Protein AF-A0A4U6TFZ2-F1 (afdb_monomer_lite)

Organism: Setaria viridis (NCBI:txid4556)

Secondary structure (DSSP, 8-state):
-HHHHHHHHHHH-EETTEEHHHHHHHHHHHTT--EEEEEHHHHHHH-HHHHHHHHHHHHHHHHHHHHHHHHHHHHHHHTTT----HHHHHHH-EEEEES---S-EEEEHHHHHHHS--EEEEEETTEEEEEE-HHHHHHHHHHHHHHHHHHHTTEE-TT---GGGEEEEEETTEEEEEEPP-TT-EE--HHHHHHHHHHHHHHHGGGGS-TTS-SPSTTHHHHHHHHHTPPPTTT-HHHHHHHHHHHTT-GGGS-HHHHHHHHHHHHHHHT-TTS-------TTS----TTT--S-HHHHHS--------S--------HHHHHHHHHHHHHHHHHHHHHHHHHHHHHHTT-GGGHHHHHHHHH--

Foldseek 3Di:
DLLVLLLCCQQPQDDVNHSVNLVVLVVCVVVVNQEDEAELVSSCVVDVLSSLVCLQCVVPCVLVSLLSSLVVSVVSVVVVPDPDDSVVSSVRHDYHHPPRPQDKDKFQLVRLLVSDQQWDWDQFPNAIAIAGGLSVLCQLLQVLVQLLVQVVVQKALLLPFDSRQWMWIAHRSHIHIDGHDDPSIDGDWLNSSLSRVVSSCVHRQVSRDDPPHDDGAFCPVVLNVLSNVQDTCVVCVPVNVLSSVCSSLDPRSAALVLLVLLVLLVVVLQPDPPDDHPPPPDPPDPPDDPVVPPDRVVNVVDPPPPPDDPDDDDDDDDDPSNSSSVSRVCSVPCVNVSSVVVSVCCVPQVCPDSNVVSVVSSSPHD

Radius of gyration: 23.79 Å; chains: 1; bounding box: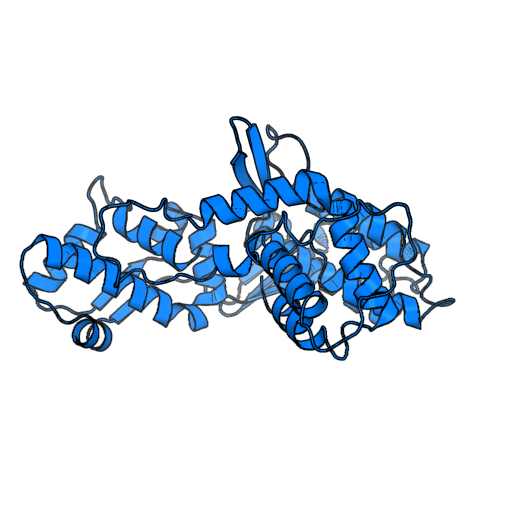 63×49×72 Å

Structure (mmCIF, N/CA/C/O backbone):
data_AF-A0A4U6TFZ2-F1
#
_entry.id   AF-A0A4U6TFZ2-F1
#
loop_
_atom_site.group_PDB
_atom_site.id
_atom_site.type_symbol
_atom_site.label_atom_id
_atom_site.label_alt_id
_atom_site.label_comp_id
_atom_site.label_asym_id
_atom_site.label_entity_id
_atom_site.label_seq_id
_atom_site.pdbx_PDB_ins_code
_atom_site.Cartn_x
_atom_site.Cartn_y
_atom_site.Cartn_z
_atom_site.occupancy
_atom_site.B_iso_or_equiv
_atom_site.auth_seq_id
_atom_site.auth_comp_id
_atom_site.auth_asym_id
_atom_site.auth_atom_id
_atom_site.pdbx_PDB_model_num
ATOM 1 N N . MET A 1 1 ? -10.910 5.703 8.320 1.00 60.75 1 MET A N 1
ATOM 2 C CA . MET A 1 1 ? -10.460 4.298 8.503 1.00 60.75 1 MET A CA 1
ATOM 3 C C . MET A 1 1 ? -9.982 4.016 9.920 1.00 60.75 1 MET A C 1
ATOM 5 O O . MET A 1 1 ? -10.669 3.271 10.598 1.00 60.75 1 MET A O 1
ATOM 9 N N . LEU A 1 2 ? -8.857 4.578 10.396 1.00 76.88 2 LEU A N 1
ATOM 10 C CA . LEU A 1 2 ? -8.333 4.237 11.732 1.00 76.88 2 LEU A CA 1
ATOM 11 C C . LEU A 1 2 ? -9.302 4.614 12.868 1.00 76.88 2 LEU A C 1
ATOM 13 O O . LEU A 1 2 ? -9.607 3.774 13.707 1.00 76.88 2 LEU A O 1
ATOM 17 N N . ARG A 1 3 ? -9.811 5.857 12.858 1.00 83.69 3 ARG A N 1
ATOM 18 C CA . ARG A 1 3 ? -10.787 6.355 13.843 1.00 83.69 3 ARG A CA 1
ATOM 19 C C . ARG A 1 3 ? -12.080 5.541 13.812 1.00 83.69 3 ARG A C 1
ATOM 21 O O . ARG A 1 3 ? -12.504 5.058 14.848 1.00 83.69 3 ARG A O 1
ATOM 28 N N . ASP A 1 4 ? -12.657 5.328 12.631 1.00 83.44 4 ASP A N 1
ATOM 29 C CA . ASP A 1 4 ? -13.925 4.595 12.478 1.00 83.44 4 ASP A CA 1
ATOM 30 C C . ASP A 1 4 ? -13.795 3.132 12.906 1.00 83.44 4 ASP A C 1
ATOM 32 O O . ASP A 1 4 ? -14.644 2.622 13.631 1.00 83.44 4 ASP A O 1
ATOM 36 N N . GLY A 1 5 ? -12.708 2.464 12.502 1.00 86.44 5 GLY A N 1
ATOM 37 C CA . GLY A 1 5 ? -12.420 1.092 12.912 1.00 86.44 5 GLY A CA 1
ATOM 38 C C . GLY A 1 5 ? -12.227 0.986 14.423 1.00 86.44 5 GLY A C 1
ATOM 39 O O . GLY A 1 5 ? -12.767 0.078 15.052 1.00 86.44 5 GLY A O 1
ATOM 40 N N . PHE A 1 6 ? -11.532 1.954 15.026 1.00 93.69 6 PHE A N 1
ATOM 41 C CA . PHE A 1 6 ? -11.360 2.013 16.473 1.00 93.69 6 PHE A CA 1
ATOM 42 C C . PHE A 1 6 ? -12.670 2.318 17.213 1.00 93.69 6 PHE A C 1
ATOM 44 O O . PHE A 1 6 ? -12.975 1.652 18.195 1.00 93.69 6 PHE A O 1
ATOM 51 N N . MET A 1 7 ? -13.494 3.243 16.713 1.00 93.81 7 MET A N 1
ATOM 52 C CA . MET A 1 7 ? -14.831 3.522 17.246 1.00 93.81 7 MET A CA 1
ATOM 53 C C . MET A 1 7 ? -15.729 2.282 17.176 1.00 93.81 7 MET A C 1
ATOM 55 O O . MET A 1 7 ? -16.432 1.965 18.132 1.00 93.81 7 MET A O 1
ATOM 59 N N . LYS A 1 8 ? -15.681 1.549 16.060 1.00 93.81 8 LYS A N 1
ATOM 60 C CA . LYS A 1 8 ? -16.411 0.292 15.890 1.00 93.81 8 LYS A CA 1
ATOM 61 C C . LYS A 1 8 ? -15.945 -0.758 16.901 1.00 93.81 8 LYS A C 1
ATOM 63 O O . LYS A 1 8 ? -16.772 -1.358 17.573 1.00 93.81 8 LYS A O 1
ATOM 68 N N . PHE A 1 9 ? -14.631 -0.916 17.072 1.00 95.50 9 PHE A N 1
ATOM 69 C CA . PHE A 1 9 ? -14.051 -1.775 18.107 1.00 95.50 9 PHE A CA 1
ATOM 70 C C . PHE A 1 9 ? -14.540 -1.400 19.512 1.00 95.50 9 PHE A C 1
ATOM 72 O O . PHE A 1 9 ? -14.961 -2.277 20.258 1.00 95.50 9 PHE A O 1
ATOM 79 N N . LEU A 1 10 ? -14.550 -0.111 19.866 1.00 95.94 10 LEU A N 1
ATOM 80 C CA . LEU A 1 10 ? -15.059 0.343 21.164 1.00 95.94 10 LEU A CA 1
ATOM 81 C C . LEU A 1 10 ? -16.541 -0.015 21.365 1.00 95.94 10 LEU A C 1
ATOM 83 O O . LEU A 1 10 ? -16.920 -0.427 22.456 1.00 95.94 10 LEU A O 1
ATOM 87 N N . LYS A 1 11 ? -17.366 0.102 20.319 1.00 93.19 11 LYS A N 1
ATOM 88 C CA . LYS A 1 11 ? -18.809 -0.181 20.376 1.00 93.19 11 LYS A CA 1
ATOM 89 C C . LYS A 1 11 ? -19.146 -1.673 20.405 1.00 93.19 11 LYS A C 1
ATOM 91 O O . LYS A 1 11 ? -20.086 -2.067 21.086 1.00 93.19 11 LYS A O 1
ATOM 96 N N . GLU A 1 12 ? -18.421 -2.484 19.640 1.00 94.75 12 GLU A N 1
ATOM 97 C CA . GLU A 1 12 ? -18.810 -3.868 19.337 1.00 94.75 12 GLU A CA 1
ATOM 98 C C . GLU A 1 12 ? -17.983 -4.920 20.081 1.00 94.75 12 GLU A C 1
ATOM 100 O O . GLU A 1 12 ? -18.378 -6.085 20.117 1.00 94.75 12 GLU A O 1
ATOM 105 N N . TYR A 1 13 ? -16.836 -4.559 20.666 1.00 93.31 13 TYR A N 1
ATOM 106 C CA . TYR A 1 13 ? -15.986 -5.540 21.333 1.00 93.31 13 TYR A CA 1
ATOM 107 C C . TYR A 1 13 ? -16.670 -6.140 22.565 1.00 93.31 13 TYR A C 1
ATOM 109 O O . TYR A 1 13 ? -17.001 -5.441 23.529 1.00 93.31 13 TYR A O 1
ATOM 117 N N . LEU A 1 14 ? -16.808 -7.466 22.540 1.00 89.56 14 LEU A N 1
ATOM 118 C CA . LEU A 1 14 ? -17.351 -8.247 23.638 1.00 89.56 14 LEU A CA 1
ATOM 119 C C . LEU A 1 14 ? -16.228 -8.967 24.388 1.00 89.56 14 LEU A C 1
ATOM 121 O O . LEU A 1 14 ? -15.426 -9.674 23.777 1.00 89.56 14 LEU A O 1
ATOM 125 N N . LEU A 1 15 ? -16.210 -8.842 25.716 1.00 86.25 15 LEU A N 1
ATOM 126 C CA . LEU A 1 15 ? -15.413 -9.700 26.592 1.00 86.25 15 LEU A CA 1
ATOM 127 C C . LEU A 1 15 ? -16.375 -10.627 27.332 1.00 86.25 15 LEU A C 1
ATOM 129 O O . LEU A 1 15 ? -17.288 -10.152 28.006 1.00 86.25 15 LEU A O 1
ATOM 133 N N . ASP A 1 16 ? -16.220 -11.937 27.137 1.00 86.44 16 ASP A N 1
ATOM 134 C CA . ASP A 1 16 ? -17.117 -12.965 27.684 1.00 86.44 16 ASP A CA 1
ATOM 135 C C . ASP A 1 16 ? -18.607 -12.700 27.374 1.00 86.44 16 ASP A C 1
ATOM 137 O O . ASP A 1 16 ? -19.493 -12.885 28.207 1.00 86.44 16 ASP A O 1
ATOM 141 N N . GLY A 1 17 ? -18.881 -12.223 26.152 1.00 85.81 17 GLY A N 1
ATOM 142 C CA . GLY A 1 17 ? -20.231 -11.934 25.655 1.00 85.81 17 GLY A CA 1
ATOM 143 C C . GLY A 1 17 ? -20.834 -10.602 26.118 1.00 85.81 17 GLY A C 1
ATOM 144 O O . GLY A 1 17 ? -21.983 -10.325 25.783 1.00 85.81 17 GLY A O 1
ATOM 145 N N . LYS A 1 18 ? -20.090 -9.767 26.856 1.00 87.38 18 LYS A N 1
ATOM 146 C CA . LYS A 1 18 ? -20.566 -8.475 27.383 1.00 87.38 18 LYS A CA 1
ATOM 147 C C . LYS A 1 18 ? -19.859 -7.278 26.740 1.00 87.38 18 LYS A C 1
ATOM 149 O O . LYS A 1 18 ? -18.675 -7.402 26.424 1.00 87.38 18 LYS A O 1
ATOM 154 N N . PRO A 1 19 ? -20.539 -6.125 26.568 1.00 89.12 19 PRO A N 1
ATOM 155 C CA . PRO A 1 19 ? -19.989 -4.930 25.923 1.00 89.12 19 PRO A CA 1
ATOM 156 C C . PRO A 1 19 ? -18.939 -4.244 26.808 1.00 89.12 19 PRO A C 1
ATOM 158 O O . PRO A 1 19 ? -19.198 -3.247 27.480 1.00 89.12 19 PRO A O 1
ATOM 161 N N . TYR A 1 20 ? -17.719 -4.774 26.776 1.00 92.00 20 TYR A N 1
ATOM 162 C CA . TYR A 1 20 ? -16.656 -4.450 27.726 1.00 92.00 20 TYR A CA 1
ATOM 163 C C . TYR A 1 20 ? -16.397 -2.946 27.863 1.00 92.00 20 TYR A C 1
ATOM 165 O O . TYR A 1 20 ? -16.321 -2.434 28.976 1.00 92.00 20 TYR A O 1
ATOM 173 N N . PHE A 1 21 ? -16.262 -2.217 26.752 1.00 92.75 21 PHE A N 1
ATOM 174 C CA . PHE A 1 21 ? -15.918 -0.794 26.818 1.00 92.75 21 PHE A CA 1
ATOM 175 C C . PHE A 1 21 ? -17.075 0.094 27.268 1.00 92.75 21 PHE A C 1
ATOM 177 O O . PHE A 1 21 ? -16.803 1.147 27.838 1.00 92.75 21 PHE A O 1
ATOM 184 N N . ARG A 1 22 ? -18.336 -0.309 27.053 1.00 90.81 22 ARG A N 1
ATOM 185 C CA . ARG A 1 22 ? -19.487 0.383 27.654 1.00 90.81 22 ARG A CA 1
ATOM 186 C C . ARG A 1 22 ? -19.396 0.279 29.178 1.00 90.81 22 ARG A C 1
ATOM 188 O O . ARG A 1 22 ? -19.333 1.308 29.844 1.00 90.81 22 ARG A O 1
ATOM 195 N N . ASP A 1 23 ? -19.230 -0.941 29.691 1.00 87.69 23 ASP A N 1
ATOM 196 C CA . ASP A 1 23 ? -19.088 -1.199 31.130 1.00 87.69 23 ASP A CA 1
ATOM 197 C C . ASP A 1 23 ? -17.881 -0.444 31.728 1.00 87.69 23 ASP A C 1
ATOM 199 O O . ASP A 1 23 ? -17.949 0.084 32.839 1.00 87.69 23 ASP A O 1
ATOM 203 N N . GLN A 1 24 ? -16.763 -0.348 30.991 1.00 89.50 24 GLN A N 1
ATOM 204 C CA . GLN A 1 24 ? -15.600 0.433 31.428 1.00 89.50 24 GLN A CA 1
ATOM 205 C C . GLN A 1 24 ? -15.891 1.934 31.500 1.00 89.50 24 GLN A C 1
ATOM 207 O O . GLN A 1 24 ? -15.472 2.567 32.464 1.00 89.50 24 GLN A O 1
ATOM 212 N N . VAL A 1 25 ? -16.584 2.517 30.516 1.00 89.06 25 VAL A N 1
ATOM 213 C CA . VAL A 1 25 ? -16.925 3.951 30.525 1.00 89.06 25 VAL A CA 1
ATOM 214 C C . VAL A 1 25 ? -17.825 4.287 31.713 1.00 89.06 25 VAL A C 1
ATOM 216 O O . VAL A 1 25 ? -17.537 5.230 32.450 1.00 89.06 25 VAL A O 1
ATOM 219 N N . GLU A 1 26 ? -18.862 3.484 31.948 1.00 86.31 26 GLU A N 1
ATOM 220 C CA . GLU A 1 26 ? -19.773 3.659 33.084 1.00 86.31 26 GLU A CA 1
ATOM 221 C C . GLU A 1 26 ? -19.021 3.556 34.418 1.00 86.31 26 GLU A C 1
ATOM 223 O O . GLU A 1 26 ? -19.160 4.414 35.294 1.00 86.31 26 GLU A O 1
ATOM 228 N N . LEU A 1 27 ? -18.136 2.561 34.555 1.00 83.19 27 LEU A N 1
ATOM 229 C CA . LEU A 1 27 ? -17.293 2.400 35.739 1.00 83.19 27 LEU A CA 1
ATOM 230 C C . LEU A 1 27 ? -16.332 3.580 35.935 1.00 83.19 27 LEU A C 1
ATOM 232 O O . LEU A 1 27 ? -16.128 4.027 37.066 1.00 83.19 27 LEU A O 1
ATOM 236 N N . MET A 1 28 ? -15.724 4.064 34.851 1.00 85.62 28 MET A N 1
ATOM 237 C CA . MET A 1 28 ? -14.812 5.204 34.875 1.00 85.62 28 MET A CA 1
ATOM 238 C C . MET A 1 28 ? -15.523 6.476 35.329 1.00 85.62 28 MET A C 1
ATOM 240 O O . MET A 1 28 ? -14.982 7.211 36.154 1.00 85.62 28 MET A O 1
ATOM 244 N N . HIS A 1 29 ? -16.750 6.700 34.859 1.00 83.25 29 HIS A N 1
ATOM 245 C CA . HIS A 1 29 ? -17.578 7.818 35.295 1.00 83.25 29 HIS A CA 1
ATOM 246 C C . HIS A 1 29 ? -17.951 7.704 36.780 1.00 83.25 29 HIS A C 1
ATOM 248 O O . HIS A 1 29 ? -17.685 8.626 37.548 1.00 83.25 29 HIS A O 1
ATOM 254 N N . LEU A 1 30 ? -18.456 6.542 37.214 1.00 79.69 30 LEU A N 1
ATOM 255 C CA . LEU A 1 30 ? -18.851 6.293 38.607 1.00 79.69 30 LEU A CA 1
ATOM 256 C C . LEU A 1 30 ? -17.691 6.440 39.599 1.00 79.69 30 LEU A C 1
ATOM 258 O O . LEU A 1 30 ? -17.872 6.942 40.706 1.00 79.69 30 LEU A O 1
ATOM 262 N N . LYS A 1 31 ? -16.496 5.974 39.224 1.00 78.19 31 LYS A N 1
ATOM 263 C CA . LYS A 1 31 ? -15.307 5.996 40.089 1.00 78.19 31 LYS A CA 1
ATOM 264 C C . LYS A 1 31 ? -14.409 7.210 39.864 1.00 78.19 31 LYS A C 1
ATOM 266 O O . LYS A 1 31 ? -13.348 7.285 40.481 1.00 78.19 31 LYS A O 1
ATOM 271 N N . VAL A 1 32 ? -14.806 8.128 38.981 1.00 77.06 32 VAL A N 1
ATOM 272 C CA . VAL A 1 32 ? -14.022 9.309 38.587 1.00 77.06 32 VAL A CA 1
ATOM 273 C C . VAL A 1 32 ? -12.594 8.918 38.170 1.00 77.06 32 VAL A C 1
ATOM 275 O O . VAL A 1 32 ? -11.610 9.591 38.480 1.00 77.06 32 VAL A O 1
ATOM 278 N N . THR A 1 33 ? -12.452 7.782 37.481 1.00 77.44 33 THR A N 1
ATOM 279 C CA . THR A 1 33 ? -11.164 7.357 36.931 1.00 77.44 33 THR A CA 1
ATOM 280 C C . THR A 1 33 ? -11.035 7.862 35.505 1.00 77.44 33 THR A C 1
ATOM 282 O O . THR A 1 33 ? -11.981 7.876 34.724 1.00 77.44 33 THR A O 1
ATOM 285 N N . SER A 1 34 ? -9.831 8.295 35.150 1.00 82.81 34 SER A N 1
ATOM 286 C CA . SER A 1 34 ? -9.585 8.916 33.850 1.00 82.81 34 SER A CA 1
ATOM 287 C C . SER A 1 34 ? -8.628 8.115 32.975 1.00 82.81 34 SER A C 1
ATOM 289 O O . SER A 1 34 ? -8.112 8.633 31.999 1.00 82.81 34 SER A O 1
ATOM 291 N N . HIS A 1 35 ? -8.322 6.868 33.329 1.00 85.25 35 HIS A N 1
ATOM 292 C CA . HIS A 1 35 ? -7.323 6.073 32.619 1.00 85.25 35 HIS A CA 1
ATOM 293 C C . HIS A 1 35 ? -7.957 4.806 32.059 1.00 85.25 35 HIS A C 1
ATOM 295 O O . HIS A 1 35 ? -8.406 3.957 32.825 1.00 85.25 35 HIS A O 1
ATOM 301 N N . LEU A 1 36 ? -7.928 4.660 30.734 1.00 90.81 36 LEU A N 1
ATOM 302 C CA . LEU A 1 36 ? -8.296 3.423 30.055 1.00 90.81 36 LEU A CA 1
ATOM 303 C C . LEU A 1 36 ? -7.041 2.736 29.516 1.00 90.81 36 LEU A C 1
ATOM 305 O O . LEU A 1 36 ? -6.233 3.340 28.803 1.00 90.81 3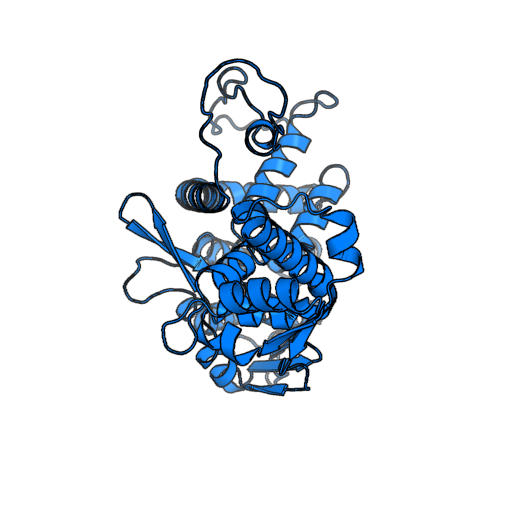6 LEU A O 1
ATOM 309 N N . ILE A 1 37 ? -6.902 1.449 29.833 1.00 86.75 37 ILE A N 1
ATOM 310 C CA . ILE A 1 37 ? -5.858 0.586 29.282 1.00 86.75 37 ILE A CA 1
ATOM 311 C C . ILE A 1 37 ? -6.514 -0.444 28.365 1.00 86.75 37 ILE A C 1
ATOM 313 O O . ILE A 1 37 ? -7.395 -1.187 28.789 1.00 86.75 37 ILE A O 1
ATOM 317 N N . ILE A 1 38 ? -6.056 -0.503 27.117 1.00 92.00 38 ILE A N 1
ATOM 318 C CA . ILE A 1 38 ? -6.525 -1.465 26.117 1.00 92.00 38 ILE A CA 1
ATOM 319 C C . ILE A 1 38 ? -5.384 -2.416 25.777 1.00 92.00 38 ILE A C 1
ATOM 321 O O . ILE A 1 38 ? -4.303 -1.974 25.388 1.00 92.00 38 ILE A O 1
ATOM 325 N N . CYS A 1 39 ? -5.612 -3.725 25.884 1.00 87.75 39 CYS A N 1
ATOM 326 C CA . CYS A 1 39 ? -4.637 -4.704 25.416 1.00 87.75 39 CYS A CA 1
ATOM 327 C C . CYS A 1 39 ? -4.630 -4.763 23.884 1.00 87.75 39 CYS A C 1
ATOM 329 O O . CYS A 1 39 ? -5.664 -5.004 23.262 1.00 87.75 39 CYS A O 1
ATOM 331 N N . TYR A 1 40 ? -3.455 -4.610 23.265 1.00 87.00 40 TYR A N 1
ATOM 332 C CA . TYR A 1 40 ? -3.290 -4.744 21.814 1.00 87.00 40 TYR A CA 1
ATOM 333 C C . TYR A 1 40 ? -3.800 -6.091 21.277 1.00 87.00 40 TYR A C 1
ATOM 335 O O . TYR A 1 40 ? -4.345 -6.157 20.176 1.00 87.00 40 TYR A O 1
ATOM 343 N N . GLY A 1 41 ? -3.663 -7.161 22.069 1.00 84.44 41 GLY A N 1
ATOM 344 C CA . GLY A 1 41 ? -4.169 -8.487 21.717 1.00 84.44 41 GLY A CA 1
ATOM 345 C C . GLY A 1 41 ? -5.676 -8.499 21.450 1.00 84.44 41 GLY A C 1
ATOM 346 O O . GLY A 1 41 ? -6.110 -9.174 20.527 1.00 84.44 41 GLY A O 1
ATOM 347 N N . TRP A 1 42 ? -6.460 -7.700 22.179 1.00 90.75 42 TRP A N 1
ATOM 348 C CA . TRP A 1 42 ? -7.910 -7.593 21.975 1.00 90.75 42 TRP A CA 1
ATOM 349 C C . TRP A 1 42 ? -8.250 -6.956 20.631 1.00 90.75 42 TRP A C 1
ATOM 351 O O . TRP A 1 42 ? -9.087 -7.474 19.899 1.00 90.75 42 TRP A O 1
ATOM 361 N N . ILE A 1 43 ? -7.529 -5.891 20.269 1.00 91.69 43 ILE A N 1
ATOM 362 C CA . ILE A 1 43 ? -7.666 -5.237 18.964 1.00 91.69 43 ILE A CA 1
ATOM 363 C C . ILE A 1 43 ? -7.304 -6.230 17.858 1.00 91.69 43 ILE A C 1
ATOM 365 O O . ILE A 1 43 ? -8.050 -6.371 16.900 1.00 91.69 43 ILE A O 1
ATOM 369 N N . LYS A 1 44 ? -6.192 -6.965 18.009 1.00 85.38 44 LYS A N 1
ATOM 370 C CA . LYS A 1 44 ? -5.729 -7.955 17.023 1.00 85.38 44 LYS A CA 1
ATOM 371 C C . LYS A 1 44 ? -6.712 -9.108 16.826 1.00 85.38 44 LYS A C 1
ATOM 373 O O . LYS A 1 44 ? -6.854 -9.584 15.702 1.00 85.38 44 LYS A O 1
ATOM 378 N N . THR A 1 45 ? -7.352 -9.570 17.898 1.00 87.31 45 THR A N 1
ATOM 379 C CA . THR A 1 45 ? -8.379 -10.618 17.829 1.00 87.31 45 THR A CA 1
ATOM 380 C C . THR A 1 45 ? -9.647 -10.109 17.152 1.00 87.31 45 THR A C 1
ATOM 382 O O . THR A 1 45 ? -10.232 -10.839 16.359 1.00 87.31 45 THR A O 1
ATOM 385 N N . TYR A 1 46 ? -10.049 -8.870 17.440 1.00 91.25 46 TYR A N 1
ATOM 386 C CA . TYR A 1 46 ? -11.236 -8.251 16.857 1.00 91.25 46 TYR A CA 1
ATOM 387 C C . TYR A 1 46 ? -11.057 -7.918 15.368 1.00 91.25 46 TYR A C 1
ATOM 389 O O . TYR A 1 46 ? -11.862 -8.323 14.536 1.00 91.25 46 TYR A O 1
ATOM 397 N N . ASP A 1 47 ? -9.987 -7.199 15.029 1.00 86.81 47 ASP A N 1
ATOM 398 C CA . ASP A 1 47 ? -9.678 -6.763 13.671 1.00 86.81 47 ASP A CA 1
ATOM 399 C C . ASP A 1 47 ? -8.154 -6.676 13.480 1.00 86.81 47 ASP A C 1
ATOM 401 O O . ASP A 1 47 ? -7.462 -5.781 13.984 1.00 86.81 47 ASP A O 1
ATOM 405 N N . LYS A 1 48 ? -7.621 -7.630 12.711 1.00 81.62 48 LYS A N 1
ATOM 406 C CA . LYS A 1 48 ? -6.187 -7.717 12.409 1.00 81.62 48 LYS A CA 1
ATOM 407 C C . LYS A 1 48 ? -5.681 -6.497 11.637 1.00 81.62 48 LYS A C 1
ATOM 409 O O . LYS A 1 48 ? -4.555 -6.066 11.880 1.00 81.62 48 LYS A O 1
ATOM 414 N N . GLU A 1 49 ? -6.471 -5.934 10.723 1.00 79.06 49 GLU A N 1
ATOM 415 C CA . GLU A 1 49 ? -6.048 -4.794 9.905 1.00 79.06 49 GLU A CA 1
ATOM 416 C C . GLU A 1 49 ? -6.011 -3.506 10.731 1.00 79.06 49 GLU A C 1
ATOM 418 O O . GLU A 1 49 ? -5.032 -2.751 10.665 1.00 79.06 49 GLU A O 1
ATOM 423 N N . LEU A 1 50 ? -7.018 -3.295 11.582 1.00 85.62 50 LEU A N 1
ATOM 424 C CA . LEU A 1 50 ? -7.019 -2.205 12.557 1.00 85.62 50 LEU A CA 1
ATOM 425 C C . LEU A 1 50 ? -5.803 -2.303 13.481 1.00 85.62 50 LEU A C 1
ATOM 427 O O . LEU A 1 50 ? -5.103 -1.312 13.699 1.00 85.62 50 LEU A O 1
ATOM 431 N N . ALA A 1 51 ? -5.508 -3.501 13.989 1.00 85.12 51 ALA A N 1
ATOM 432 C CA . ALA A 1 51 ? -4.374 -3.721 14.874 1.00 85.12 51 ALA A CA 1
ATOM 433 C C . ALA A 1 51 ? -3.036 -3.388 14.198 1.00 85.12 51 ALA A C 1
ATOM 435 O O . ALA A 1 51 ? -2.170 -2.761 14.812 1.00 85.12 51 ALA A O 1
ATOM 436 N N . VAL A 1 52 ? -2.833 -3.771 12.937 1.00 79.31 52 VAL A N 1
ATOM 437 C CA . VAL A 1 52 ? -1.597 -3.415 12.221 1.00 79.31 52 VAL A CA 1
ATOM 438 C C . VAL A 1 52 ? -1.535 -1.914 11.940 1.00 79.31 52 VAL A C 1
ATOM 440 O O . VAL A 1 52 ? -0.488 -1.295 12.148 1.00 79.31 52 VAL A O 1
ATOM 443 N N . SER A 1 53 ? -2.656 -1.305 11.553 1.00 81.00 53 SER A N 1
ATOM 444 C CA . SER A 1 53 ? -2.752 0.137 11.311 1.00 81.00 53 SER A CA 1
ATOM 445 C C . SER A 1 53 ? -2.385 0.939 12.566 1.00 81.00 53 SER A C 1
ATOM 447 O O . SER A 1 53 ? -1.515 1.808 12.510 1.00 81.00 53 SER A O 1
ATOM 449 N N . ILE A 1 54 ? -2.948 0.573 13.726 1.00 84.25 54 ILE A N 1
ATOM 450 C CA . ILE A 1 54 ? -2.604 1.170 15.024 1.00 84.25 54 ILE A CA 1
ATOM 451 C C . ILE A 1 54 ? -1.131 0.931 15.352 1.00 84.25 54 ILE A C 1
ATOM 453 O O . ILE A 1 54 ? -0.431 1.875 15.697 1.00 84.25 54 ILE A O 1
ATOM 457 N N . CYS A 1 55 ? -0.627 -0.300 15.235 1.00 82.56 55 CYS A N 1
ATOM 458 C CA . CYS A 1 55 ? 0.756 -0.604 15.603 1.00 82.56 55 CYS A CA 1
ATOM 459 C C . CYS A 1 55 ? 1.776 0.161 14.750 1.00 82.56 55 CYS A C 1
ATOM 461 O O . CYS A 1 55 ? 2.784 0.633 15.278 1.00 82.56 55 CYS A O 1
ATOM 463 N N . SER A 1 56 ? 1.530 0.277 13.445 1.00 72.38 56 SER A N 1
ATOM 464 C CA . SER A 1 56 ? 2.457 0.929 12.516 1.00 72.38 56 SER A CA 1
ATOM 465 C C . SER A 1 56 ? 2.523 2.446 12.684 1.00 72.38 56 SER A C 1
ATOM 467 O O . SER A 1 56 ? 3.563 3.050 12.428 1.00 72.38 56 SER A O 1
ATOM 469 N N . ASN A 1 57 ? 1.431 3.051 13.162 1.00 73.06 57 ASN A N 1
ATOM 470 C CA . ASN A 1 57 ? 1.279 4.497 13.244 1.00 73.06 57 ASN A CA 1
ATOM 471 C C . ASN A 1 57 ? 1.053 5.006 14.677 1.00 73.06 57 ASN A C 1
ATOM 473 O O . ASN A 1 57 ? 0.704 6.168 14.866 1.00 73.06 57 ASN A O 1
ATOM 477 N N . TYR A 1 58 ? 1.247 4.159 15.697 1.00 80.88 58 TYR A N 1
ATOM 478 C CA . TYR A 1 58 ? 0.804 4.430 17.071 1.00 80.88 58 TYR A CA 1
ATOM 479 C C . TYR A 1 58 ? 1.270 5.790 17.588 1.00 80.88 58 TYR A C 1
ATOM 481 O O . TYR A 1 58 ? 0.475 6.546 18.127 1.00 80.88 58 TYR A O 1
ATOM 489 N N . PHE A 1 59 ? 2.540 6.142 17.374 1.00 75.81 59 PHE A N 1
ATOM 490 C CA . PHE A 1 59 ? 3.084 7.406 17.871 1.00 75.81 59 PHE A CA 1
ATOM 491 C C . PHE A 1 59 ? 2.435 8.647 17.247 1.00 75.81 59 PHE A C 1
ATOM 493 O O . PHE A 1 59 ? 2.373 9.672 17.916 1.00 75.81 59 PHE A O 1
ATOM 500 N N . ARG A 1 60 ? 1.955 8.574 15.997 1.00 74.50 60 ARG A N 1
ATOM 501 C CA . ARG A 1 60 ? 1.241 9.691 15.355 1.00 74.50 60 ARG A CA 1
ATOM 502 C C . ARG A 1 60 ? -0.257 9.643 15.643 1.00 74.50 60 ARG A C 1
ATOM 504 O O . ARG A 1 60 ? -0.873 10.682 15.806 1.00 74.50 60 ARG A O 1
ATOM 511 N N . ALA A 1 61 ? -0.823 8.441 15.724 1.00 82.00 61 ALA A N 1
ATOM 512 C CA . ALA A 1 61 ? -2.254 8.228 15.895 1.00 82.00 61 ALA A CA 1
ATOM 513 C C . ALA A 1 61 ? -2.723 8.216 17.359 1.00 82.00 61 ALA A C 1
ATOM 515 O O . ALA A 1 61 ? -3.924 8.183 17.601 1.00 82.00 61 ALA A O 1
ATOM 516 N N . ALA A 1 62 ? -1.817 8.198 18.342 1.00 84.69 62 ALA A N 1
ATOM 517 C CA . ALA A 1 62 ? -2.179 8.051 19.753 1.00 84.69 62 ALA A CA 1
ATOM 518 C C . ALA A 1 62 ? -3.168 9.126 20.229 1.00 84.69 62 ALA A C 1
ATOM 520 O O . ALA A 1 62 ? -4.128 8.791 20.922 1.00 84.69 62 ALA A O 1
ATOM 521 N N . GLU A 1 63 ? -2.963 10.386 19.829 1.00 85.06 63 GLU A N 1
ATOM 522 C CA . GLU A 1 63 ? -3.870 11.473 20.210 1.00 85.06 63 GLU A CA 1
ATOM 523 C C . GLU A 1 63 ? -5.228 11.338 19.512 1.00 85.06 63 GLU A C 1
ATOM 525 O O . GLU A 1 63 ? -6.260 11.444 20.164 1.00 85.06 63 GLU A O 1
ATOM 530 N N . ASP A 1 64 ? -5.255 10.978 18.226 1.00 86.50 64 ASP A N 1
ATOM 531 C CA . ASP A 1 64 ? -6.509 10.744 17.498 1.00 86.50 64 ASP A CA 1
ATOM 532 C C . ASP A 1 64 ? -7.318 9.579 18.085 1.00 86.50 64 ASP A C 1
ATOM 534 O O . ASP A 1 64 ? -8.543 9.657 18.187 1.00 86.50 64 ASP A O 1
ATOM 538 N N . LEU A 1 65 ? -6.650 8.498 18.504 1.00 91.88 65 LEU A N 1
ATOM 539 C CA . LEU A 1 65 ? -7.289 7.364 19.179 1.00 91.88 65 LEU A CA 1
ATOM 540 C C . LEU A 1 65 ? -7.842 7.777 20.548 1.00 91.88 65 LEU A C 1
ATOM 542 O O . LEU A 1 65 ? -8.933 7.349 20.928 1.00 91.88 65 LEU A O 1
ATOM 546 N N . LYS A 1 66 ? -7.121 8.632 21.280 1.00 91.31 66 LYS A N 1
ATOM 547 C CA . LYS A 1 66 ? -7.591 9.201 22.546 1.00 91.31 66 LYS A CA 1
ATOM 548 C C . LYS A 1 66 ? -8.823 10.080 22.326 1.00 91.31 66 LYS A C 1
ATOM 550 O O . LYS A 1 66 ? -9.801 9.908 23.046 1.00 91.31 66 LYS A O 1
ATOM 555 N N . LEU A 1 67 ? -8.808 10.966 21.330 1.00 88.25 67 LEU A N 1
ATOM 556 C CA . LEU A 1 67 ? -9.959 11.802 20.975 1.00 88.25 67 LEU A CA 1
ATOM 557 C C . LEU A 1 67 ? -11.158 10.945 20.553 1.00 88.25 67 LEU A C 1
ATOM 559 O O . LEU A 1 67 ? -12.265 11.166 21.026 1.00 88.25 67 LEU A O 1
ATOM 563 N N . CYS A 1 68 ? -10.929 9.899 19.757 1.00 91.50 68 CYS A N 1
ATOM 564 C CA . CYS A 1 68 ? -11.960 8.927 19.395 1.00 91.50 68 CYS A CA 1
ATOM 565 C C . CYS A 1 68 ? -12.597 8.255 20.620 1.00 91.50 68 CYS A C 1
ATOM 567 O O . CYS A 1 68 ? -13.806 8.033 20.653 1.00 91.50 68 CYS A O 1
ATOM 569 N N . PHE A 1 69 ? -11.791 7.910 21.627 1.00 92.31 69 PHE A N 1
ATOM 570 C CA . PHE A 1 69 ? -12.313 7.368 22.876 1.00 92.31 69 PHE A CA 1
ATOM 571 C C . PHE A 1 69 ? -13.067 8.426 23.693 1.00 92.31 69 PHE A C 1
ATOM 573 O O . PHE A 1 69 ? -14.064 8.083 24.316 1.00 92.31 69 PHE A O 1
ATOM 580 N N . CYS A 1 70 ? -12.648 9.695 23.669 1.00 89.06 70 CYS A N 1
ATOM 581 C CA . CYS A 1 70 ? -13.377 10.781 24.333 1.00 89.06 70 CYS A CA 1
ATOM 582 C C . CYS A 1 70 ? -14.778 10.965 23.734 1.00 89.06 70 CYS A C 1
ATOM 584 O O . CYS A 1 70 ? -15.737 11.065 24.492 1.00 89.06 70 CYS A O 1
ATOM 586 N N . ASP A 1 71 ? -14.910 10.916 22.405 1.00 88.75 71 ASP A N 1
ATOM 587 C CA . ASP A 1 71 ? -16.219 10.943 21.739 1.00 88.75 71 ASP A CA 1
ATOM 588 C C . ASP A 1 71 ? -17.095 9.761 22.166 1.00 88.75 71 ASP A C 1
ATOM 590 O O . ASP A 1 71 ? -18.276 9.923 22.466 1.00 88.75 71 ASP A O 1
ATOM 594 N N . TYR A 1 72 ? -16.515 8.556 22.205 1.00 91.50 72 TYR A N 1
ATOM 595 C CA . TYR A 1 72 ? -17.235 7.362 22.640 1.00 91.50 72 TYR A CA 1
ATOM 596 C C . TYR A 1 72 ? -17.691 7.499 24.095 1.00 91.50 72 TYR A C 1
ATOM 598 O O . TYR A 1 72 ? -18.864 7.290 24.394 1.00 91.50 72 TYR A O 1
ATOM 606 N N . PHE A 1 73 ? -16.786 7.914 24.983 1.00 89.75 73 PHE A N 1
ATOM 607 C CA . PHE A 1 73 ? -17.076 8.162 26.391 1.00 89.75 73 PHE A CA 1
ATOM 608 C C . PHE A 1 73 ? -18.240 9.142 26.540 1.00 89.75 73 PHE A C 1
ATOM 610 O O . PHE A 1 73 ? -19.211 8.852 27.231 1.00 89.75 73 PHE A O 1
ATOM 617 N N . HIS A 1 74 ? -18.164 10.278 25.847 1.00 85.25 74 HIS A N 1
ATOM 618 C CA . HIS A 1 74 ? -19.196 11.305 25.878 1.00 85.25 74 HIS A CA 1
ATOM 619 C C . HIS A 1 74 ? -20.546 10.779 25.389 1.00 85.25 74 HIS A C 1
ATOM 621 O O . HIS A 1 74 ? -21.545 10.993 26.069 1.00 85.25 74 HIS A O 1
ATOM 627 N N . SER A 1 75 ? -20.569 9.995 24.305 1.00 87.44 75 SER A N 1
ATOM 628 C CA . SER A 1 75 ? -21.813 9.410 23.785 1.00 87.44 75 SER A CA 1
ATOM 629 C C . SER A 1 75 ? -22.534 8.515 24.803 1.00 87.44 75 SER A C 1
ATOM 631 O O . SER A 1 75 ? -23.750 8.600 24.937 1.00 87.44 75 SER A O 1
ATOM 633 N N . ILE A 1 76 ? -21.793 7.728 25.589 1.00 86.75 76 ILE A N 1
ATOM 634 C CA . ILE A 1 76 ? -22.360 6.849 26.626 1.00 86.75 76 ILE A CA 1
ATOM 635 C C . ILE A 1 76 ? -22.851 7.648 27.844 1.00 86.75 76 ILE A C 1
ATOM 637 O O . ILE A 1 76 ? -23.838 7.277 28.476 1.00 86.75 76 ILE A O 1
ATOM 641 N N . ILE A 1 77 ? -22.186 8.750 28.200 1.00 81.88 77 ILE A N 1
ATOM 642 C CA . ILE A 1 77 ? -22.608 9.583 29.339 1.00 81.88 77 ILE A CA 1
ATOM 643 C C . ILE A 1 77 ? -23.784 10.496 28.973 1.00 81.88 77 ILE A C 1
ATOM 645 O O . ILE A 1 77 ? -24.673 10.696 29.800 1.00 81.88 77 ILE A O 1
ATOM 649 N N . GLN A 1 78 ? -23.858 10.983 27.732 1.00 76.56 78 GLN A N 1
ATOM 650 C CA . GLN A 1 78 ? -25.022 11.728 27.249 1.00 76.56 78 GLN A CA 1
ATOM 651 C C . GLN A 1 78 ? -26.289 10.867 27.196 1.00 76.56 78 GLN A C 1
ATOM 653 O O . GLN A 1 78 ? -27.357 11.363 27.553 1.00 76.56 78 GLN A O 1
ATOM 658 N N . GLU A 1 79 ? -26.178 9.575 26.855 1.00 69.94 79 GLU A N 1
ATOM 659 C CA . GLU A 1 79 ? -27.285 8.610 26.998 1.00 69.94 79 GLU A CA 1
ATOM 660 C C . GLU A 1 79 ? -27.849 8.585 28.439 1.00 69.94 79 GLU A C 1
ATOM 662 O O . GLU A 1 79 ? -29.025 8.286 28.636 1.00 69.94 79 GLU A O 1
ATOM 667 N N . ASN A 1 80 ? -27.046 8.975 29.438 1.00 63.31 80 ASN A N 1
ATOM 668 C CA . ASN A 1 80 ? -27.375 8.965 30.865 1.00 63.31 80 ASN A CA 1
ATOM 669 C C . ASN A 1 80 ? -27.657 10.363 31.476 1.00 63.31 80 ASN A C 1
ATOM 671 O O . ASN A 1 80 ? -27.720 10.492 32.697 1.00 63.31 80 ASN A O 1
ATOM 675 N N . SER A 1 81 ? -27.912 11.395 30.656 1.00 57.00 81 SER A N 1
ATOM 676 C CA . SER A 1 81 ? -28.421 12.726 31.075 1.00 57.00 81 SER A CA 1
ATOM 677 C C . SER A 1 81 ? -27.479 13.617 31.913 1.00 57.00 81 SER A C 1
ATOM 679 O O . SER A 1 81 ? -27.947 14.360 32.777 1.00 57.00 81 SER A O 1
ATOM 681 N N . VAL A 1 82 ? -26.166 13.606 31.650 1.00 60.50 82 VAL A N 1
ATOM 682 C CA . VAL A 1 82 ? -25.214 14.554 32.268 1.00 60.50 82 VAL A CA 1
ATOM 683 C C . VAL A 1 82 ? -24.539 15.419 31.205 1.00 60.50 82 VAL A C 1
ATOM 685 O O . VAL A 1 82 ? -23.870 14.907 30.306 1.00 60.50 82 VAL A O 1
ATOM 688 N N . ASP A 1 83 ? -24.680 16.739 31.337 1.00 56.66 83 ASP A N 1
ATOM 689 C CA . ASP A 1 83 ? -24.018 17.729 30.485 1.00 56.66 83 ASP A CA 1
ATOM 690 C C . ASP A 1 83 ? -22.516 17.737 30.815 1.00 56.66 83 ASP A C 1
ATOM 692 O O . ASP A 1 83 ? -22.070 18.331 31.796 1.00 56.66 83 ASP A O 1
ATOM 696 N N . THR A 1 84 ? -21.736 16.958 30.063 1.00 60.12 84 THR A N 1
ATOM 697 C CA . THR A 1 84 ? -20.292 16.814 30.285 1.00 60.12 84 THR A CA 1
ATOM 698 C C . THR A 1 84 ? -19.541 17.536 29.175 1.00 60.12 84 THR A C 1
ATOM 700 O O . THR A 1 84 ? -19.756 17.248 27.998 1.00 60.12 84 THR A O 1
ATOM 703 N N . ASP A 1 85 ? -18.644 18.454 29.531 1.00 68.06 85 ASP A N 1
ATOM 704 C CA . ASP A 1 85 ? -17.822 19.181 28.562 1.00 68.06 85 ASP A CA 1
ATOM 705 C C . ASP A 1 85 ? -16.746 18.253 27.954 1.00 68.06 85 ASP A C 1
ATOM 707 O O . ASP A 1 85 ? -15.865 17.732 28.651 1.00 68.06 85 ASP A O 1
ATOM 711 N N . ILE A 1 86 ? -16.814 18.039 26.633 1.00 65.00 86 ILE A N 1
ATOM 712 C CA . ILE A 1 86 ? -15.847 17.244 25.851 1.00 65.00 86 ILE A CA 1
ATOM 713 C C . ILE A 1 86 ? -14.421 17.782 26.010 1.00 65.00 86 ILE A C 1
ATOM 715 O O . ILE A 1 86 ? -13.463 17.002 26.056 1.00 65.00 86 ILE A O 1
ATOM 719 N N . VAL A 1 87 ? -14.261 19.105 26.099 1.00 63.69 87 VAL A N 1
ATOM 720 C CA . VAL A 1 87 ? -12.947 19.743 26.197 1.00 63.69 87 VAL A CA 1
ATOM 721 C C . VAL A 1 87 ? -12.303 19.373 27.528 1.00 63.69 87 VAL A C 1
ATOM 723 O O . VAL A 1 87 ? -11.151 18.932 27.555 1.00 63.69 87 VAL A O 1
ATOM 726 N N . GLU A 1 88 ? -13.059 19.427 28.623 1.00 70.12 88 GLU A N 1
ATOM 727 C CA . GLU A 1 88 ? -12.580 19.023 29.945 1.00 70.12 88 GLU A CA 1
ATOM 728 C C . GLU A 1 88 ? -12.248 17.519 29.998 1.00 70.12 88 GLU A C 1
ATOM 730 O O . GLU A 1 88 ? -11.176 17.136 30.482 1.00 70.12 88 GLU A O 1
ATOM 735 N N . LEU A 1 89 ? -13.101 16.663 29.423 1.00 69.38 89 LEU A N 1
ATOM 736 C CA . LEU A 1 89 ? -12.863 15.218 29.297 1.00 69.38 89 LEU A CA 1
ATOM 737 C C . LEU A 1 89 ? -11.544 14.906 28.577 1.00 69.38 89 LEU A C 1
ATOM 739 O O . LEU A 1 89 ? -10.745 14.101 29.066 1.00 69.38 89 LEU A O 1
ATOM 743 N N . SER A 1 90 ? -11.283 15.580 27.455 1.00 68.38 90 SER A N 1
ATOM 744 C CA . SER A 1 90 ? -10.094 15.349 26.624 1.00 68.38 90 SER A CA 1
ATOM 745 C C . SER A 1 90 ? -8.770 15.661 27.338 1.00 68.38 90 SER A C 1
ATOM 747 O O . SER A 1 90 ? -7.734 15.067 27.023 1.00 68.38 90 SER A O 1
ATOM 749 N N . THR A 1 91 ? -8.791 16.550 28.335 1.00 75.38 91 THR A N 1
ATOM 750 C CA . THR A 1 91 ? -7.603 16.895 29.136 1.00 75.38 91 THR A CA 1
ATOM 751 C C . THR A 1 91 ? -7.345 15.909 30.277 1.00 75.38 91 THR A C 1
ATOM 753 O O . THR A 1 91 ? -6.194 15.701 30.667 1.00 75.38 91 THR A O 1
ATOM 756 N N . LYS A 1 92 ? -8.397 15.265 30.797 1.00 82.31 92 LYS A N 1
ATOM 757 C CA . LYS A 1 92 ? -8.313 14.345 31.942 1.00 82.31 92 LYS A CA 1
ATOM 758 C C . LYS A 1 92 ? -8.098 12.897 31.524 1.00 82.31 92 LYS A C 1
ATOM 760 O O . LYS A 1 92 ? -7.391 12.160 32.223 1.00 82.31 92 LYS A O 1
ATOM 765 N N . ILE A 1 93 ? -8.716 12.481 30.418 1.00 86.25 93 ILE A N 1
ATOM 766 C CA . ILE A 1 93 ? -8.673 11.099 29.949 1.00 86.25 93 ILE A CA 1
ATOM 767 C C . ILE A 1 93 ? -7.281 10.753 29.416 1.00 86.25 93 ILE A C 1
ATOM 769 O O . ILE A 1 93 ? -6.707 11.453 28.586 1.00 86.25 93 ILE A O 1
ATOM 773 N N . LYS A 1 94 ? -6.747 9.617 29.857 1.00 88.44 94 LYS A N 1
ATOM 774 C CA . LYS A 1 94 ? -5.544 8.992 29.320 1.00 88.44 94 LYS A CA 1
ATOM 775 C C . LYS A 1 94 ? -5.909 7.640 28.733 1.00 88.44 94 LYS A C 1
ATOM 777 O O . LYS A 1 94 ? -6.352 6.742 29.448 1.00 88.44 94 LYS A O 1
ATOM 782 N N . LEU A 1 95 ? -5.672 7.490 27.436 1.00 90.81 95 LEU A N 1
ATOM 783 C CA . LEU A 1 95 ? -5.771 6.218 26.737 1.00 90.81 95 LEU A CA 1
ATOM 784 C C . LEU A 1 95 ? -4.371 5.620 26.587 1.00 90.81 95 LEU A C 1
ATOM 786 O O . LEU A 1 95 ? -3.458 6.279 26.089 1.00 90.81 95 LEU A O 1
ATOM 790 N N . LYS A 1 96 ? -4.198 4.361 26.992 1.00 88.62 96 LYS A N 1
ATOM 791 C CA . LYS A 1 96 ? -2.956 3.616 26.771 1.00 88.62 96 LYS A CA 1
ATOM 792 C C . LYS A 1 96 ? -3.252 2.272 26.124 1.00 88.62 96 LYS A C 1
ATOM 794 O O . LYS A 1 96 ? -3.941 1.444 26.711 1.00 88.62 96 LYS A O 1
ATOM 799 N N . ILE A 1 97 ? -2.660 2.018 24.960 1.00 88.81 97 ILE A N 1
ATOM 800 C CA . ILE A 1 97 ? -2.661 0.678 24.367 1.00 88.81 97 ILE A CA 1
ATOM 801 C C . ILE A 1 97 ? -1.418 -0.062 24.871 1.00 88.81 97 ILE A C 1
ATOM 803 O O . ILE A 1 97 ? -0.286 0.349 24.609 1.00 88.81 97 ILE A O 1
ATOM 807 N N . CYS A 1 98 ? -1.611 -1.120 25.658 1.00 82.62 98 CYS A N 1
ATOM 808 C CA . CYS A 1 98 ? -0.527 -1.943 26.190 1.00 82.62 98 CYS A CA 1
ATOM 809 C C . CYS A 1 98 ? -0.231 -3.144 25.279 1.00 82.62 98 CYS A C 1
ATOM 811 O O . CYS A 1 98 ? -1.023 -3.494 24.405 1.00 82.62 98 CYS A O 1
ATOM 813 N N . CYS A 1 99 ? 0.937 -3.767 25.471 1.00 78.69 99 CYS A N 1
ATOM 814 C CA . CYS A 1 99 ? 1.380 -4.944 24.709 1.00 78.69 99 CYS A CA 1
ATOM 815 C C . CYS A 1 99 ? 1.500 -4.724 23.186 1.00 78.69 99 CYS A C 1
ATOM 817 O O . CYS A 1 99 ? 1.436 -5.682 22.418 1.00 78.69 99 CYS A O 1
ATOM 819 N N . LEU A 1 100 ? 1.698 -3.478 22.736 1.00 78.06 100 LEU A N 1
ATOM 820 C CA . LEU A 1 100 ? 2.043 -3.199 21.342 1.00 78.06 100 LEU A CA 1
ATOM 821 C C . LEU A 1 100 ? 3.369 -3.899 20.992 1.00 78.06 100 LEU A C 1
ATOM 823 O O . LEU A 1 100 ? 4.335 -3.764 21.752 1.00 78.06 100 LEU A O 1
ATOM 827 N N . PRO A 1 101 ? 3.477 -4.583 19.841 1.00 68.50 101 PRO A N 1
ATOM 828 C CA . PRO A 1 101 ? 4.719 -5.207 19.395 1.00 68.50 101 PRO A CA 1
ATOM 829 C C . PRO A 1 101 ? 5.698 -4.150 18.845 1.00 68.50 101 PRO A C 1
ATOM 831 O O . PRO A 1 101 ? 6.119 -4.196 17.694 1.00 68.50 101 PRO A O 1
ATOM 834 N N . LEU A 1 102 ? 6.077 -3.173 19.679 1.00 65.19 102 LEU A N 1
ATOM 835 C CA . LEU A 1 102 ? 7.011 -2.086 19.341 1.00 65.19 102 LEU A CA 1
ATOM 836 C C . LEU A 1 102 ? 8.478 -2.539 19.332 1.00 65.19 102 LEU A C 1
ATOM 838 O O . LEU A 1 102 ? 9.370 -1.759 18.981 1.00 65.19 102 LEU A O 1
ATOM 842 N N . HIS A 1 103 ? 8.740 -3.783 19.730 1.00 62.84 103 HIS A N 1
ATOM 843 C CA . HIS A 1 103 ? 10.073 -4.363 19.736 1.00 62.84 103 HIS A CA 1
ATOM 844 C C . HIS A 1 103 ? 10.585 -4.610 18.317 1.00 62.84 103 HIS A C 1
ATOM 846 O O . HIS A 1 103 ? 9.829 -4.802 17.367 1.00 62.84 103 HIS A O 1
ATOM 852 N N . LYS A 1 104 ? 11.912 -4.608 18.187 1.00 73.88 104 LYS A N 1
ATOM 853 C CA . LYS A 1 104 ? 12.597 -4.932 16.940 1.00 73.88 104 LYS A CA 1
ATOM 854 C C . LYS A 1 104 ? 12.275 -6.380 16.563 1.00 73.88 104 LYS A C 1
ATOM 856 O O . LYS A 1 104 ? 12.770 -7.293 17.217 1.00 73.88 104 LYS A O 1
ATOM 861 N N . ARG A 1 105 ? 11.486 -6.584 15.509 1.00 81.31 105 ARG A N 1
ATOM 862 C CA . ARG A 1 105 ? 11.167 -7.913 14.974 1.00 81.31 105 ARG A CA 1
ATOM 863 C C . ARG A 1 105 ? 11.778 -8.066 13.590 1.00 81.31 105 ARG A C 1
ATOM 865 O O . ARG A 1 105 ? 11.733 -7.138 12.785 1.00 81.31 105 ARG A O 1
ATOM 872 N N . PHE A 1 106 ? 12.359 -9.226 13.328 1.00 87.31 106 PHE A N 1
ATOM 873 C CA . PHE A 1 106 ? 12.781 -9.638 11.996 1.00 87.31 106 PHE A CA 1
ATOM 874 C C . PHE A 1 106 ? 11.926 -10.824 11.591 1.00 87.31 106 PHE A C 1
ATOM 876 O O . PHE A 1 106 ? 11.715 -11.715 12.409 1.00 87.31 106 PHE A O 1
ATOM 883 N N . MET A 1 107 ? 11.420 -10.794 10.366 1.00 90.56 107 MET A N 1
ATOM 884 C CA . MET A 1 107 ? 10.552 -11.829 9.825 1.00 90.56 107 MET A CA 1
ATOM 885 C C . MET A 1 107 ? 10.978 -12.162 8.402 1.00 90.56 107 MET A C 1
ATOM 887 O O . MET A 1 107 ? 11.443 -11.285 7.656 1.00 90.56 107 MET A O 1
ATOM 891 N N . SER A 1 108 ? 10.796 -13.422 8.019 1.00 94.19 108 SER A N 1
ATOM 892 C CA . SER A 1 108 ? 10.821 -13.798 6.607 1.00 94.19 108 SER A CA 1
ATOM 893 C C . SER A 1 108 ? 9.608 -13.198 5.882 1.00 94.19 108 SER A C 1
ATOM 895 O O . SER A 1 108 ? 8.620 -12.793 6.502 1.00 94.19 108 SER A O 1
ATOM 897 N N . PHE A 1 109 ? 9.672 -13.124 4.553 1.00 94.69 109 PHE A N 1
ATOM 898 C CA . PHE A 1 109 ? 8.513 -12.735 3.749 1.00 94.69 109 PHE A CA 1
ATOM 899 C C . PHE A 1 109 ? 7.300 -13.643 3.995 1.00 94.69 109 PHE A C 1
ATOM 901 O O . PHE A 1 109 ? 6.183 -13.151 4.113 1.00 94.69 109 PHE A O 1
ATOM 908 N N . GLU A 1 110 ? 7.516 -14.954 4.103 1.00 93.88 110 GLU A N 1
ATOM 909 C CA . GLU A 1 110 ? 6.436 -15.933 4.257 1.00 93.88 110 GLU A CA 1
ATOM 910 C C . GLU A 1 110 ? 5.746 -15.811 5.615 1.00 93.88 110 GLU A C 1
ATOM 912 O O . GLU A 1 110 ? 4.519 -15.805 5.676 1.00 93.88 110 GLU A O 1
ATOM 917 N N . GLU A 1 111 ? 6.516 -15.615 6.688 1.00 90.56 111 GLU A N 1
ATOM 918 C CA . GLU A 1 111 ? 5.970 -15.321 8.016 1.00 90.56 111 GLU A CA 1
ATOM 919 C C . GLU A 1 111 ? 5.134 -14.037 7.994 1.00 90.56 111 GLU A C 1
ATOM 921 O O . GLU A 1 111 ? 4.025 -13.997 8.525 1.00 90.56 111 GLU A O 1
ATOM 926 N N . PHE A 1 112 ? 5.644 -12.980 7.354 1.00 89.69 112 PHE A N 1
ATOM 927 C CA . PHE A 1 112 ? 4.927 -11.712 7.261 1.00 89.69 112 PHE A CA 1
ATOM 928 C C . PHE A 1 112 ? 3.632 -11.845 6.449 1.00 89.69 112 PHE A C 1
ATOM 930 O O . PHE A 1 112 ? 2.595 -11.331 6.866 1.00 89.69 112 PHE A O 1
ATOM 937 N N . ALA A 1 113 ? 3.671 -12.559 5.322 1.00 89.00 113 ALA A N 1
ATOM 938 C CA . ALA A 1 113 ? 2.502 -12.807 4.486 1.00 89.00 113 ALA A CA 1
ATOM 939 C C . ALA A 1 113 ? 1.448 -13.675 5.191 1.00 89.00 113 ALA A C 1
ATOM 941 O O . ALA A 1 113 ? 0.259 -13.417 5.044 1.00 89.00 113 ALA A O 1
ATOM 942 N N . ALA A 1 114 ? 1.863 -14.662 5.989 1.00 84.75 114 ALA A N 1
ATOM 943 C CA . ALA A 1 114 ? 0.948 -15.518 6.742 1.00 84.75 114 ALA A CA 1
ATOM 944 C C . ALA A 1 114 ? 0.241 -14.778 7.893 1.00 84.75 114 ALA A C 1
ATOM 946 O O . ALA A 1 114 ? -0.902 -15.087 8.232 1.00 84.75 114 ALA A O 1
ATOM 947 N N . GLU A 1 115 ? 0.903 -13.793 8.504 1.00 80.88 115 GLU A N 1
ATOM 948 C CA . GLU A 1 115 ? 0.341 -13.039 9.629 1.00 80.88 115 GLU A CA 1
ATOM 949 C C . GLU A 1 115 ? -0.621 -11.914 9.222 1.00 80.88 115 GLU A C 1
ATOM 951 O O . GLU A 1 115 ? -1.365 -11.420 10.075 1.00 80.88 115 GLU A O 1
ATOM 956 N N . ASN A 1 116 ? -0.627 -11.507 7.949 1.00 79.69 116 ASN A N 1
ATOM 957 C CA . ASN A 1 116 ? -1.326 -10.310 7.485 1.00 79.69 116 ASN A CA 1
ATOM 958 C C . ASN A 1 116 ? -2.234 -10.599 6.284 1.00 79.69 116 ASN A C 1
ATOM 960 O O . ASN A 1 116 ? -1.854 -11.296 5.350 1.00 79.69 116 ASN A O 1
ATOM 964 N N . CYS A 1 117 ? -3.424 -9.996 6.268 1.00 78.38 117 CYS A N 1
ATOM 965 C CA . CYS A 1 117 ? -4.289 -10.023 5.090 1.00 78.38 117 CYS A CA 1
ATOM 966 C C . CYS A 1 117 ? -3.868 -8.904 4.128 1.00 78.38 117 CYS A C 1
ATOM 968 O O . CYS A 1 117 ? -3.858 -7.738 4.520 1.00 78.38 117 CYS A O 1
ATOM 970 N N . MET A 1 118 ? -3.516 -9.239 2.882 1.00 86.81 118 MET A N 1
ATOM 971 C CA . MET A 1 118 ? -3.021 -8.265 1.887 1.00 86.81 118 MET A CA 1
ATOM 972 C C . MET A 1 118 ? -4.131 -7.656 1.019 1.00 86.81 118 MET A C 1
ATOM 974 O O . MET A 1 118 ? -3.873 -6.760 0.211 1.00 86.81 118 MET A O 1
ATOM 978 N N . TYR A 1 119 ? -5.364 -8.125 1.192 1.00 84.56 119 TYR A N 1
ATOM 979 C CA . TYR A 1 119 ? -6.541 -7.645 0.481 1.00 84.56 119 TYR A CA 1
ATOM 980 C C . TYR A 1 119 ? -7.689 -7.338 1.443 1.00 84.56 119 TYR A C 1
ATOM 982 O O . TYR A 1 119 ? -7.732 -7.824 2.572 1.00 84.56 119 TYR A O 1
ATOM 990 N N . ILE A 1 120 ? -8.627 -6.541 0.949 1.00 79.50 120 ILE A N 1
ATOM 991 C CA . ILE A 1 120 ? -9.949 -6.291 1.515 1.00 79.50 120 ILE A CA 1
ATOM 992 C C . ILE A 1 120 ? -10.951 -6.612 0.412 1.00 79.50 120 ILE A C 1
ATOM 994 O O . ILE A 1 120 ? -10.682 -6.348 -0.762 1.00 79.50 120 ILE A O 1
ATOM 998 N N . VAL A 1 121 ? -12.104 -7.158 0.779 1.00 78.06 121 VAL A N 1
ATOM 999 C CA . VAL A 1 121 ? -13.204 -7.377 -0.160 1.00 78.06 121 VAL A CA 1
ATOM 1000 C C . VAL A 1 121 ? -14.318 -6.386 0.134 1.00 78.06 121 VAL A C 1
ATOM 1002 O O . VAL A 1 121 ? -14.746 -6.252 1.280 1.00 78.06 121 VAL A O 1
ATOM 1005 N N . TYR A 1 122 ? -14.782 -5.712 -0.911 1.00 74.69 122 TYR A N 1
ATOM 1006 C CA . TYR A 1 122 ? -15.956 -4.849 -0.872 1.00 74.69 122 TYR A CA 1
ATOM 1007 C C . TYR A 1 122 ? -17.108 -5.522 -1.607 1.00 74.69 122 TYR A C 1
ATOM 1009 O O . TYR A 1 122 ? -16.890 -6.213 -2.598 1.00 74.69 122 TYR A O 1
ATOM 1017 N N . GLU A 1 123 ? -18.326 -5.312 -1.123 1.00 71.94 123 GLU A N 1
ATOM 1018 C CA . GLU A 1 123 ? -19.548 -5.679 -1.832 1.00 71.94 123 GLU A CA 1
ATOM 1019 C C . GLU A 1 123 ? -20.084 -4.441 -2.559 1.00 71.94 123 GLU A C 1
ATOM 1021 O O . GLU A 1 123 ? -20.376 -3.428 -1.919 1.00 71.94 123 GLU A O 1
ATOM 1026 N N . LEU A 1 124 ? -20.163 -4.522 -3.887 1.00 66.31 124 LEU A N 1
ATOM 1027 C CA . LEU A 1 124 ? -20.613 -3.486 -4.813 1.00 66.31 124 LEU A CA 1
ATOM 1028 C C . LEU A 1 124 ? -21.792 -4.043 -5.614 1.00 66.31 124 LEU A C 1
ATOM 1030 O O . LEU A 1 124 ? -21.603 -4.956 -6.414 1.00 66.31 124 LEU A O 1
ATOM 1034 N N . GLU A 1 125 ? -23.001 -3.527 -5.387 1.00 68.50 125 GLU A N 1
ATOM 1035 C CA . GLU A 1 125 ? -24.203 -3.895 -6.163 1.00 68.50 125 GLU A CA 1
ATOM 1036 C C . GLU A 1 125 ? -24.428 -5.423 -6.284 1.00 68.50 125 GLU A C 1
ATOM 1038 O O . GLU A 1 125 ? -24.778 -5.947 -7.340 1.00 68.50 125 GLU A O 1
ATOM 1043 N N . GLY A 1 126 ? -24.186 -6.168 -5.197 1.00 69.25 126 GLY A N 1
ATOM 1044 C CA . GLY A 1 126 ? -24.324 -7.631 -5.157 1.00 69.25 126 GLY A CA 1
ATOM 1045 C C . GLY A 1 126 ? -23.140 -8.417 -5.741 1.00 69.25 126 GLY A C 1
ATOM 1046 O O . GLY A 1 126 ? -23.218 -9.639 -5.865 1.00 69.25 126 GLY A O 1
ATOM 1047 N N . ARG A 1 127 ? -22.033 -7.748 -6.091 1.00 74.75 127 ARG A N 1
ATOM 1048 C CA . ARG A 1 127 ? -20.766 -8.365 -6.515 1.00 74.75 127 ARG A CA 1
ATOM 1049 C C . ARG A 1 127 ? -19.660 -8.087 -5.510 1.00 74.75 127 ARG A C 1
ATOM 1051 O O . ARG A 1 127 ? -19.590 -7.011 -4.928 1.00 74.75 127 ARG A O 1
ATOM 1058 N N . PHE A 1 128 ? -18.746 -9.034 -5.343 1.00 78.62 128 PHE A N 1
ATOM 1059 C CA . PHE A 1 128 ? -17.551 -8.826 -4.532 1.00 78.62 128 PHE A CA 1
ATOM 1060 C C . PHE A 1 128 ? -16.394 -8.319 -5.391 1.00 78.62 128 PHE A C 1
ATOM 1062 O O . PHE A 1 128 ? -16.178 -8.818 -6.492 1.00 78.62 128 PHE A O 1
ATOM 1069 N N . VAL A 1 129 ? -15.635 -7.351 -4.877 1.00 79.44 129 VAL A N 1
ATOM 1070 C CA . VAL A 1 129 ? -14.469 -6.769 -5.554 1.00 79.44 129 VAL A CA 1
ATOM 1071 C C . VAL A 1 129 ? -13.275 -6.707 -4.606 1.00 79.44 129 VAL A C 1
ATOM 1073 O O . VAL A 1 129 ? -13.396 -6.294 -3.449 1.00 79.44 129 VAL A O 1
ATOM 1076 N N . ASN A 1 130 ? -12.106 -7.114 -5.107 1.00 83.88 130 ASN A N 1
ATOM 1077 C CA . ASN A 1 130 ? -10.842 -7.056 -4.378 1.00 83.88 130 ASN A CA 1
ATOM 1078 C C . ASN A 1 130 ? -10.287 -5.619 -4.331 1.00 83.88 130 ASN A C 1
ATOM 1080 O O . ASN A 1 130 ? -10.224 -4.913 -5.337 1.00 83.88 130 ASN A O 1
ATOM 1084 N N . SER A 1 131 ? -9.786 -5.215 -3.168 1.00 83.06 131 SER A N 1
ATOM 1085 C CA . SER A 1 131 ? -8.975 -4.012 -2.959 1.00 83.06 131 SER A CA 1
ATOM 1086 C C . SER A 1 131 ? -7.737 -4.367 -2.141 1.00 83.06 131 SER A C 1
ATOM 1088 O O . SER A 1 131 ? -7.723 -5.359 -1.418 1.00 83.06 131 SER A O 1
ATOM 1090 N N . THR A 1 132 ? -6.688 -3.553 -2.209 1.00 83.50 132 THR A N 1
ATOM 1091 C CA . THR A 1 132 ? -5.502 -3.735 -1.366 1.00 83.50 132 THR A CA 1
ATOM 1092 C C . THR A 1 132 ? -5.779 -3.292 0.071 1.00 83.50 132 THR A C 1
ATOM 1094 O O . THR A 1 132 ? -6.356 -2.222 0.297 1.00 83.50 132 THR A O 1
ATOM 1097 N N . SER A 1 133 ? -5.351 -4.097 1.046 1.00 79.75 133 SER A N 1
ATOM 1098 C CA . SER A 1 133 ? -5.340 -3.690 2.458 1.00 79.75 133 SER A CA 1
ATOM 1099 C C . SER A 1 133 ? -4.226 -2.682 2.718 1.00 79.75 133 SER A C 1
ATOM 1101 O O . SER A 1 133 ? -3.309 -2.534 1.905 1.00 79.75 133 SER A O 1
ATOM 1103 N N . TYR A 1 134 ? -4.268 -1.991 3.856 1.00 77.19 134 TYR A N 1
ATOM 1104 C CA . TYR A 1 134 ? -3.180 -1.086 4.240 1.00 77.19 134 TYR A CA 1
ATOM 1105 C C . TYR A 1 134 ? -1.817 -1.801 4.278 1.00 77.19 134 TYR A C 1
ATOM 1107 O O . TYR A 1 134 ? -0.842 -1.329 3.693 1.00 77.19 134 TYR A O 1
ATOM 1115 N N . VAL A 1 135 ? -1.763 -2.996 4.875 1.00 79.88 135 VAL A N 1
ATOM 1116 C CA . VAL A 1 135 ? -0.531 -3.799 4.951 1.00 79.88 135 VAL A CA 1
ATOM 1117 C C . VAL A 1 135 ? -0.083 -4.278 3.572 1.00 79.88 135 VAL A C 1
ATOM 1119 O O . VAL A 1 135 ? 1.110 -4.245 3.268 1.00 79.88 135 VAL A O 1
ATOM 1122 N N . GLY A 1 136 ? -1.037 -4.667 2.720 1.00 85.94 136 GLY A N 1
ATOM 1123 C CA . GLY A 1 136 ? -0.769 -5.043 1.336 1.00 85.94 136 GLY A CA 1
ATOM 1124 C C . GLY A 1 136 ? -0.120 -3.907 0.547 1.00 85.94 136 GLY A C 1
ATOM 1125 O O . GLY A 1 136 ? 0.857 -4.143 -0.162 1.00 85.94 136 GLY A O 1
ATOM 1126 N N . ARG A 1 137 ? -0.597 -2.666 0.724 1.00 88.12 137 ARG A N 1
ATOM 1127 C CA . ARG A 1 137 ? -0.012 -1.470 0.092 1.00 88.12 137 ARG A CA 1
ATOM 1128 C C . ARG A 1 137 ? 1.393 -1.168 0.601 1.00 88.12 137 ARG A C 1
ATOM 1130 O O . ARG A 1 137 ? 2.292 -0.982 -0.216 1.00 88.12 137 ARG A O 1
ATOM 1137 N N . LEU A 1 138 ? 1.609 -1.197 1.919 1.00 86.88 138 LEU A N 1
ATOM 1138 C CA . LEU A 1 138 ? 2.940 -0.994 2.507 1.00 86.88 138 LEU A CA 1
ATOM 1139 C C . LEU A 1 138 ? 3.955 -2.017 1.994 1.00 86.88 138 LEU A C 1
ATOM 1141 O O . LEU A 1 138 ? 5.075 -1.657 1.637 1.00 86.88 138 LEU A O 1
ATOM 1145 N N . MET A 1 139 ? 3.557 -3.288 1.934 1.00 91.06 139 MET A N 1
ATOM 1146 C CA . MET A 1 139 ? 4.399 -4.358 1.411 1.00 91.06 139 MET A CA 1
ATOM 1147 C C . MET A 1 139 ? 4.708 -4.158 -0.072 1.00 91.06 139 MET A C 1
ATOM 1149 O O . MET A 1 139 ? 5.870 -4.261 -0.474 1.00 91.06 139 MET A O 1
ATOM 1153 N N . ALA A 1 140 ? 3.685 -3.854 -0.874 1.00 93.44 140 ALA A N 1
ATOM 1154 C CA . ALA A 1 140 ? 3.846 -3.599 -2.296 1.00 93.44 140 ALA A CA 1
ATOM 1155 C C . ALA A 1 140 ? 4.827 -2.441 -2.537 1.00 93.44 140 ALA A C 1
ATOM 1157 O O . ALA A 1 140 ? 5.832 -2.637 -3.224 1.00 93.44 140 ALA A O 1
ATOM 1158 N N . LEU A 1 141 ? 4.599 -1.279 -1.918 1.00 92.12 141 LEU A N 1
ATOM 1159 C CA . LEU A 1 141 ? 5.471 -0.107 -2.045 1.00 92.12 141 LEU A CA 1
ATOM 1160 C C . LEU A 1 141 ? 6.878 -0.365 -1.503 1.00 92.12 141 LEU A C 1
ATOM 1162 O O . LEU A 1 141 ? 7.854 0.023 -2.134 1.00 92.12 141 LEU A O 1
ATOM 1166 N N . GLY A 1 142 ? 7.008 -1.045 -0.365 1.00 93.44 142 GLY A N 1
ATOM 1167 C CA . GLY A 1 142 ? 8.302 -1.283 0.266 1.00 93.44 142 GLY A CA 1
ATOM 1168 C C . GLY A 1 142 ? 9.231 -2.175 -0.558 1.00 93.44 142 GLY A C 1
ATOM 1169 O O . GLY A 1 142 ? 10.423 -1.888 -0.682 1.00 93.44 142 GLY A O 1
ATOM 1170 N N . TYR A 1 143 ? 8.705 -3.247 -1.153 1.00 96.69 143 TYR A N 1
ATOM 1171 C CA . TYR A 1 143 ? 9.501 -4.083 -2.057 1.00 96.69 143 TYR A CA 1
ATOM 1172 C C . TYR A 1 143 ? 9.716 -3.428 -3.423 1.00 96.69 143 TYR A C 1
ATOM 1174 O O . TYR A 1 143 ? 10.787 -3.595 -4.003 1.00 96.69 143 TYR A O 1
ATOM 1182 N N . LEU A 1 144 ? 8.759 -2.633 -3.904 1.00 96.44 144 LEU A N 1
ATOM 1183 C CA . LEU A 1 144 ? 8.932 -1.844 -5.122 1.00 96.44 144 LEU A CA 1
ATOM 1184 C C . LEU A 1 144 ? 10.051 -0.804 -4.961 1.00 96.44 144 LEU A C 1
ATOM 1186 O O . LEU A 1 144 ? 10.902 -0.674 -5.834 1.00 96.44 144 LEU A O 1
ATOM 1190 N N . ASP A 1 145 ? 10.120 -0.128 -3.814 1.00 95.19 145 ASP A N 1
ATOM 1191 C CA . ASP A 1 145 ? 11.201 0.801 -3.469 1.00 95.19 145 ASP A CA 1
ATOM 1192 C C . ASP A 1 145 ? 12.570 0.103 -3.425 1.00 95.19 145 ASP A C 1
ATOM 1194 O O . ASP A 1 145 ? 13.559 0.664 -3.898 1.00 95.19 145 ASP A O 1
ATOM 1198 N N . CYS A 1 146 ? 12.641 -1.147 -2.948 1.00 96.75 146 CYS A N 1
ATOM 1199 C CA . CYS A 1 146 ? 13.871 -1.943 -3.042 1.00 96.75 146 CYS A CA 1
ATOM 1200 C C . CYS A 1 146 ? 14.313 -2.117 -4.500 1.00 96.75 146 CYS A C 1
ATOM 1202 O O . CYS A 1 146 ? 15.493 -1.936 -4.802 1.00 96.75 146 CYS A O 1
ATOM 1204 N N . ILE A 1 147 ? 13.372 -2.441 -5.393 1.00 97.12 147 ILE A N 1
ATOM 1205 C CA . ILE A 1 147 ? 13.653 -2.632 -6.819 1.00 97.12 147 ILE A CA 1
ATOM 1206 C C . ILE A 1 147 ? 14.145 -1.336 -7.452 1.00 97.12 147 ILE A C 1
ATOM 1208 O O . ILE A 1 147 ? 15.238 -1.289 -8.016 1.00 97.12 147 ILE A O 1
ATOM 1212 N N . LEU A 1 148 ? 13.391 -0.255 -7.264 1.00 96.44 148 LEU A N 1
ATOM 1213 C CA . LEU A 1 148 ? 13.711 1.050 -7.828 1.00 96.44 148 LEU A CA 1
ATOM 1214 C C . LEU A 1 148 ? 15.050 1.596 -7.309 1.00 96.44 148 LEU A C 1
ATOM 1216 O O . LEU A 1 148 ? 15.800 2.190 -8.079 1.00 96.44 148 LEU A O 1
ATOM 1220 N N . LYS A 1 149 ? 15.402 1.378 -6.034 1.00 95.75 149 LYS A N 1
ATOM 1221 C CA . LYS A 1 149 ? 16.712 1.775 -5.480 1.00 95.75 149 LYS A CA 1
ATOM 1222 C C . LYS A 1 149 ? 17.875 1.008 -6.100 1.00 95.75 149 LYS A C 1
ATOM 1224 O O . LYS A 1 149 ? 18.924 1.598 -6.370 1.00 95.75 149 LYS A O 1
ATOM 1229 N N . THR A 1 150 ? 17.695 -0.284 -6.344 1.00 96.31 150 THR A N 1
ATOM 1230 C CA . THR A 1 150 ? 18.705 -1.104 -7.019 1.00 96.31 150 THR A CA 1
ATOM 1231 C C . THR A 1 150 ? 18.871 -0.682 -8.475 1.00 96.31 150 THR A C 1
ATOM 1233 O O . THR A 1 150 ? 19.999 -0.460 -8.914 1.00 96.31 150 THR A O 1
ATOM 1236 N N . HIS A 1 151 ? 17.765 -0.436 -9.181 1.00 96.50 151 HIS A N 1
ATOM 1237 C CA . HIS A 1 151 ? 17.792 0.091 -10.546 1.00 96.50 151 HIS A CA 1
ATOM 1238 C C . HIS A 1 151 ? 18.471 1.465 -10.616 1.00 96.50 151 HIS A C 1
ATOM 1240 O O . HIS A 1 151 ? 19.326 1.684 -11.466 1.00 96.50 151 HIS A O 1
ATOM 1246 N N . LYS A 1 152 ? 18.179 2.376 -9.675 1.00 93.62 152 LYS A N 1
ATOM 1247 C CA . LYS A 1 152 ? 18.884 3.671 -9.540 1.00 93.62 152 LYS A CA 1
ATOM 1248 C C . LYS A 1 152 ? 20.386 3.527 -9.314 1.00 93.62 152 LYS A C 1
ATOM 1250 O O . LYS A 1 152 ? 21.147 4.409 -9.690 1.00 93.62 152 LYS A O 1
ATOM 1255 N N . SER A 1 153 ? 20.808 2.424 -8.703 1.00 93.50 153 SER A N 1
ATOM 1256 C CA . SER A 1 153 ? 22.224 2.113 -8.495 1.00 93.50 153 SER A CA 1
ATOM 1257 C C . SER A 1 153 ? 22.888 1.514 -9.743 1.00 93.50 153 SER A C 1
ATOM 1259 O O . SER A 1 153 ? 24.075 1.209 -9.700 1.00 93.50 153 SER A O 1
ATOM 1261 N N . GLY A 1 154 ? 22.147 1.342 -10.844 1.00 95.12 154 GLY A N 1
ATOM 1262 C CA . GLY A 1 154 ? 22.643 0.801 -12.111 1.00 95.12 154 GLY A CA 1
ATOM 1263 C C . GLY A 1 154 ? 22.659 -0.726 -12.185 1.00 95.12 154 GLY A C 1
ATOM 1264 O O . GLY A 1 154 ? 23.301 -1.281 -13.079 1.00 95.12 154 GLY A O 1
ATOM 1265 N N . TYR A 1 155 ? 21.967 -1.412 -11.271 1.00 97.00 155 TYR A N 1
ATOM 1266 C CA . TYR A 1 155 ? 21.955 -2.874 -11.195 1.00 97.00 155 TYR A CA 1
ATOM 1267 C C . TYR A 1 155 ? 20.543 -3.453 -11.254 1.00 97.00 155 TYR A C 1
ATOM 1269 O O . TYR A 1 155 ? 19.556 -2.761 -11.019 1.00 97.00 155 TYR A O 1
ATOM 1277 N N . SER A 1 156 ? 20.465 -4.747 -11.542 1.00 97.06 156 SER A N 1
ATOM 1278 C CA . SER A 1 156 ? 19.246 -5.554 -11.561 1.00 97.06 156 SER A CA 1
ATOM 1279 C C . SER A 1 156 ? 19.542 -6.952 -11.017 1.00 97.06 156 SER A C 1
ATOM 1281 O O . SER A 1 156 ? 20.682 -7.418 -11.093 1.00 97.06 156 SER A O 1
ATOM 1283 N N . TRP A 1 157 ? 18.532 -7.624 -10.464 1.00 97.44 157 TRP A N 1
ATOM 1284 C CA . TRP A 1 157 ? 18.637 -9.045 -10.115 1.00 97.44 157 TRP A CA 1
ATOM 1285 C C . TRP A 1 157 ? 18.288 -9.961 -11.289 1.00 97.44 157 TRP A C 1
ATOM 1287 O O . TRP A 1 157 ? 18.391 -11.172 -11.132 1.00 97.44 157 TRP A O 1
ATOM 1297 N N . TYR A 1 158 ? 17.865 -9.410 -12.430 1.00 96.56 158 TYR A N 1
ATOM 1298 C CA . TYR A 1 158 ? 17.388 -10.155 -13.591 1.00 96.56 158 TYR A CA 1
ATOM 1299 C C . TYR A 1 158 ? 16.293 -11.181 -13.237 1.00 96.56 158 TYR A C 1
ATOM 1301 O O . TYR A 1 158 ? 16.243 -12.280 -13.772 1.00 96.56 158 TYR A O 1
ATOM 1309 N N . GLY A 1 159 ? 15.425 -10.846 -12.277 1.00 95.75 159 GLY A N 1
ATOM 1310 C CA . GLY A 1 159 ? 14.362 -11.746 -11.817 1.00 95.75 159 GLY A CA 1
ATOM 1311 C C . GLY A 1 159 ? 14.828 -12.942 -10.969 1.00 95.75 159 GLY A C 1
ATOM 1312 O O . GLY A 1 159 ? 14.015 -13.800 -10.628 1.00 95.75 159 GLY A O 1
ATOM 1313 N N . GLU A 1 160 ? 16.096 -13.001 -10.551 1.00 96.50 160 GLU A N 1
ATOM 1314 C CA . GLU A 1 160 ? 16.654 -14.144 -9.802 1.00 96.50 160 GLU A CA 1
ATOM 1315 C C . GLU A 1 160 ? 16.301 -14.153 -8.300 1.00 96.50 160 GLU A C 1
ATOM 1317 O O . GLU A 1 160 ? 16.678 -15.058 -7.549 1.00 96.50 160 GLU A O 1
ATOM 1322 N N . PHE A 1 161 ? 15.557 -13.160 -7.803 1.00 95.88 161 PHE A N 1
ATOM 1323 C CA . PHE A 1 161 ? 15.129 -13.155 -6.405 1.00 95.88 161 PHE A CA 1
ATOM 1324 C C . PHE A 1 161 ? 13.817 -13.938 -6.196 1.00 95.88 161 PHE A C 1
ATOM 1326 O O . PHE A 1 161 ? 12.796 -13.674 -6.813 1.00 95.88 161 PHE A O 1
ATOM 1333 N N . GLY A 1 162 ? 13.810 -14.895 -5.264 1.00 95.69 162 GLY A N 1
ATOM 1334 C CA . GLY A 1 162 ? 12.594 -15.485 -4.690 1.00 95.69 162 GLY A CA 1
ATOM 1335 C C . GLY A 1 162 ? 12.222 -14.976 -3.287 1.00 95.69 162 GLY A C 1
ATOM 1336 O O . GLY A 1 162 ? 12.924 -14.166 -2.675 1.00 95.69 162 GLY A O 1
ATOM 1337 N N . LYS A 1 163 ? 11.138 -15.543 -2.738 1.00 96.19 163 LYS A N 1
ATOM 1338 C CA . LYS A 1 163 ? 10.604 -15.266 -1.386 1.00 96.19 163 LYS A CA 1
ATOM 1339 C C . LYS A 1 163 ? 11.655 -15.388 -0.272 1.00 96.19 163 LYS A C 1
ATOM 1341 O O . LYS A 1 163 ? 11.668 -14.582 0.653 1.00 96.19 163 LYS A O 1
ATOM 1346 N N . SER A 1 164 ? 12.581 -16.342 -0.382 1.00 95.94 164 SER A N 1
ATOM 1347 C CA . SER A 1 164 ? 13.676 -16.583 0.580 1.00 95.94 164 SER A CA 1
ATOM 1348 C C . SER A 1 164 ? 14.709 -15.443 0.663 1.00 95.94 164 SER A C 1
ATOM 1350 O O . SER A 1 164 ? 15.474 -15.333 1.635 1.00 95.94 164 SER A O 1
ATOM 1352 N N . HIS A 1 165 ? 14.737 -14.564 -0.341 1.00 97.06 165 HIS A N 1
ATOM 1353 C CA . HIS A 1 165 ? 15.580 -13.369 -0.365 1.00 97.06 165 HIS A CA 1
ATOM 1354 C C . HIS A 1 165 ? 14.875 -12.135 0.199 1.00 97.06 165 HIS A C 1
ATOM 1356 O O . HIS A 1 165 ? 15.509 -11.090 0.350 1.00 97.06 165 HIS A O 1
ATOM 1362 N N . MET A 1 166 ? 13.588 -12.247 0.523 1.00 97.69 166 MET A N 1
ATOM 1363 C CA . MET A 1 166 ? 12.749 -11.152 0.979 1.00 97.69 166 MET A CA 1
ATOM 1364 C C . MET A 1 166 ? 12.528 -11.242 2.490 1.00 97.69 166 MET A C 1
ATOM 1366 O O . MET A 1 166 ? 12.356 -12.314 3.071 1.00 97.69 166 MET A O 1
ATOM 1370 N N . SER A 1 167 ? 12.568 -10.090 3.149 1.00 96.06 167 SER A N 1
ATOM 1371 C CA . SER A 1 167 ? 12.440 -9.998 4.605 1.00 96.06 167 SER A CA 1
ATOM 1372 C C . SER A 1 167 ? 11.794 -8.689 5.016 1.00 96.06 167 SER A C 1
ATOM 1374 O O . SER A 1 167 ? 11.828 -7.710 4.261 1.00 96.06 167 SER A O 1
ATOM 1376 N N . VAL A 1 168 ? 11.228 -8.689 6.220 1.00 92.38 168 VAL A N 1
ATOM 1377 C CA . VAL A 1 168 ? 10.628 -7.511 6.837 1.00 92.38 168 VAL A CA 1
ATOM 1378 C C . VAL A 1 168 ? 11.240 -7.304 8.213 1.00 92.38 168 VAL A C 1
ATOM 1380 O O . VAL A 1 168 ? 11.355 -8.225 9.023 1.00 92.38 168 VAL A O 1
ATOM 1383 N N . LYS A 1 169 ? 11.648 -6.068 8.483 1.00 89.56 169 LYS A N 1
ATOM 1384 C CA . LYS A 1 169 ? 12.123 -5.633 9.790 1.00 89.56 169 LYS A CA 1
ATOM 1385 C C . LYS A 1 169 ? 11.151 -4.605 10.345 1.00 89.56 169 LYS A C 1
ATOM 1387 O O . LYS A 1 169 ? 10.972 -3.549 9.750 1.00 89.56 169 LYS A O 1
ATOM 1392 N N . ILE A 1 170 ? 10.576 -4.889 11.505 1.00 82.19 170 ILE A N 1
ATOM 1393 C CA . ILE A 1 170 ? 9.676 -3.977 12.210 1.00 82.19 170 ILE A CA 1
ATOM 1394 C C . ILE A 1 170 ? 10.472 -3.303 13.324 1.00 82.19 170 ILE A C 1
ATOM 1396 O O . ILE A 1 170 ? 11.052 -3.980 14.173 1.00 82.19 170 ILE A O 1
ATOM 1400 N N . VAL A 1 171 ? 10.543 -1.972 13.316 1.00 75.88 171 VAL A N 1
ATOM 1401 C CA . VAL A 1 171 ? 11.245 -1.180 14.337 1.00 75.88 171 VAL A CA 1
ATOM 1402 C C . VAL A 1 171 ? 10.331 -0.064 14.806 1.00 75.88 171 VAL A C 1
ATOM 1404 O O . VAL A 1 171 ? 10.031 0.839 14.032 1.00 75.88 171 VAL A O 1
ATOM 1407 N N . LYS A 1 172 ? 9.907 -0.099 16.078 1.00 70.38 172 LYS A N 1
ATOM 1408 C CA . LYS A 1 172 ? 9.001 0.914 16.650 1.00 70.38 172 LYS A CA 1
ATOM 1409 C C . LYS A 1 172 ? 7.729 1.112 15.799 1.00 70.38 172 LYS A C 1
ATOM 1411 O O . LYS A 1 172 ? 7.310 2.240 15.573 1.00 70.38 172 LYS A O 1
ATOM 1416 N N . GLY A 1 173 ? 7.162 0.017 15.286 1.00 66.44 173 GLY A N 1
ATOM 1417 C CA . GLY A 1 173 ? 5.991 0.029 14.396 1.00 66.44 173 GLY A CA 1
ATOM 1418 C C . GLY A 1 173 ? 6.303 0.253 12.910 1.00 66.44 173 GLY A C 1
ATOM 1419 O O . GLY A 1 173 ? 5.515 -0.147 12.062 1.00 66.44 173 GLY A O 1
ATOM 1420 N N . ILE A 1 174 ? 7.471 0.794 12.559 1.00 75.38 174 ILE A N 1
ATOM 1421 C CA . ILE A 1 174 ? 7.833 1.052 11.159 1.00 75.38 174 ILE A CA 1
ATOM 1422 C C . ILE A 1 174 ? 8.267 -0.253 10.488 1.00 75.38 174 ILE A C 1
ATOM 1424 O O . ILE A 1 174 ? 9.192 -0.917 10.965 1.00 75.38 174 ILE A O 1
ATOM 1428 N N . MET A 1 175 ? 7.623 -0.595 9.371 1.00 83.12 175 MET A N 1
ATOM 1429 C CA . MET A 1 175 ? 7.970 -1.750 8.544 1.00 83.12 175 MET A CA 1
ATOM 1430 C C . MET A 1 175 ? 9.022 -1.362 7.506 1.00 83.12 175 MET A C 1
ATOM 1432 O O . MET A 1 175 ? 8.822 -0.452 6.707 1.00 83.12 175 MET A O 1
ATOM 1436 N N . ILE A 1 176 ? 10.154 -2.059 7.523 1.00 88.88 176 ILE A N 1
ATOM 1437 C CA . ILE A 1 176 ? 11.254 -1.877 6.579 1.00 88.88 176 ILE A CA 1
ATOM 1438 C C . ILE A 1 176 ? 11.383 -3.162 5.771 1.00 88.88 176 ILE A C 1
ATOM 1440 O O . ILE A 1 176 ? 11.724 -4.216 6.313 1.00 88.88 176 ILE A O 1
ATOM 1444 N N . PHE A 1 177 ? 11.121 -3.057 4.475 1.00 94.12 177 PHE A N 1
ATOM 1445 C CA . PHE A 1 177 ? 11.180 -4.163 3.528 1.00 94.12 177 PHE A CA 1
ATOM 1446 C C . PHE A 1 177 ? 12.575 -4.248 2.913 1.00 94.12 177 PHE A C 1
ATOM 1448 O O . PHE A 1 177 ? 13.241 -3.230 2.717 1.00 94.12 177 PHE A O 1
ATOM 1455 N N . LYS A 1 178 ? 13.052 -5.469 2.662 1.00 96.12 178 LYS A N 1
ATOM 1456 C CA . LYS A 1 178 ? 14.372 -5.691 2.066 1.00 96.12 178 LYS A CA 1
ATOM 1457 C C . LYS A 1 178 ? 14.386 -6.918 1.166 1.00 96.12 178 LYS A C 1
ATOM 1459 O O . LYS A 1 178 ? 13.974 -7.997 1.598 1.00 96.12 178 LYS A O 1
ATOM 1464 N N . ILE A 1 179 ? 14.948 -6.748 -0.028 1.00 96.44 179 ILE A N 1
ATOM 1465 C CA . ILE A 1 179 ? 15.426 -7.823 -0.905 1.00 96.44 179 ILE A CA 1
ATOM 1466 C C . ILE A 1 179 ? 16.943 -7.930 -0.705 1.00 96.44 179 ILE A C 1
ATOM 1468 O O . ILE A 1 179 ? 17.646 -6.916 -0.686 1.00 96.44 179 ILE A O 1
ATOM 1472 N N . LYS A 1 180 ? 17.463 -9.137 -0.471 1.00 91.81 180 LYS A N 1
ATOM 1473 C CA . LYS A 1 180 ? 18.908 -9.357 -0.314 1.00 91.81 180 LYS A CA 1
ATOM 1474 C C . LYS A 1 180 ? 19.645 -9.008 -1.614 1.00 91.81 180 LYS A C 1
ATOM 1476 O O . LYS A 1 180 ? 19.204 -9.357 -2.704 1.00 91.81 180 LYS A O 1
ATOM 1481 N N . THR A 1 181 ? 20.795 -8.354 -1.483 1.00 85.44 181 THR A N 1
ATOM 1482 C CA . THR A 1 181 ? 21.770 -8.227 -2.573 1.00 85.44 181 THR A CA 1
ATOM 1483 C C . THR A 1 181 ? 22.270 -9.622 -2.939 1.00 85.44 181 THR A C 1
ATOM 1485 O O . THR A 1 181 ? 22.619 -10.391 -2.040 1.00 85.44 181 THR A O 1
ATOM 1488 N N . LEU A 1 182 ? 22.287 -9.949 -4.230 1.00 81.88 182 LEU A N 1
ATOM 1489 C CA . LEU A 1 182 ? 22.750 -11.242 -4.736 1.00 81.88 182 LEU A CA 1
ATOM 1490 C C . LEU A 1 182 ? 24.049 -11.053 -5.523 1.00 81.88 182 LEU A C 1
ATOM 1492 O O . LEU A 1 182 ? 24.236 -10.031 -6.177 1.00 81.88 182 LEU A O 1
ATOM 1496 N N . ALA A 1 183 ? 24.939 -12.046 -5.486 1.00 74.06 183 ALA A N 1
ATOM 1497 C CA . ALA A 1 183 ? 26.172 -12.024 -6.281 1.00 74.06 183 ALA A CA 1
ATOM 1498 C C . ALA A 1 183 ? 25.899 -12.064 -7.797 1.00 74.06 183 ALA A C 1
ATOM 1500 O O . ALA A 1 183 ? 26.739 -11.653 -8.587 1.00 74.06 183 ALA A O 1
ATOM 1501 N N . THR A 1 184 ? 24.716 -12.538 -8.188 1.00 85.75 184 THR A N 1
ATOM 1502 C CA . THR A 1 184 ? 24.237 -12.651 -9.570 1.00 85.75 184 THR A CA 1
ATOM 1503 C C . THR A 1 184 ? 23.697 -11.344 -10.143 1.00 85.75 184 THR A C 1
ATOM 1505 O O . THR A 1 184 ? 23.211 -11.339 -11.269 1.00 85.75 184 THR A O 1
ATOM 1508 N N . MET A 1 185 ? 23.747 -10.239 -9.393 1.00 92.19 185 MET A N 1
ATOM 1509 C CA . MET A 1 185 ? 23.261 -8.959 -9.895 1.00 92.19 185 MET A CA 1
ATOM 1510 C C . MET A 1 185 ? 24.057 -8.511 -11.121 1.00 92.19 185 MET A C 1
ATOM 1512 O O . MET A 1 185 ? 25.288 -8.537 -11.144 1.00 92.19 185 MET A O 1
ATOM 1516 N N . VAL A 1 186 ? 23.32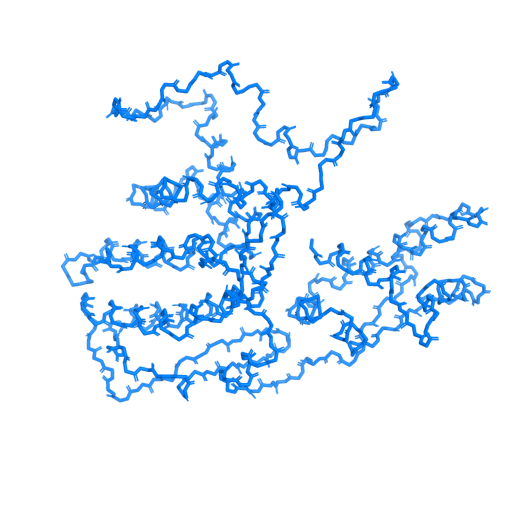9 -8.065 -12.136 1.00 95.56 186 VAL A N 1
ATOM 1517 C CA . VAL A 1 186 ? 23.861 -7.646 -13.433 1.00 95.56 186 VAL A CA 1
ATOM 1518 C C . VAL A 1 186 ? 23.696 -6.144 -13.615 1.00 95.56 186 VAL A C 1
ATOM 1520 O O . VAL A 1 186 ? 22.940 -5.495 -12.886 1.00 95.56 186 VAL A O 1
ATOM 1523 N N . LYS A 1 187 ? 24.398 -5.575 -14.602 1.00 96.62 187 LYS A N 1
ATOM 1524 C CA . LYS A 1 187 ? 24.138 -4.195 -15.024 1.00 96.62 187 LYS A CA 1
ATOM 1525 C C . LYS A 1 187 ? 22.692 -4.067 -15.492 1.00 96.62 187 LYS A C 1
ATOM 1527 O O . LYS A 1 187 ? 22.174 -4.939 -16.195 1.00 96.62 187 LYS A O 1
ATOM 1532 N N . LEU A 1 188 ? 22.058 -2.974 -15.088 1.00 96.94 188 LEU A N 1
ATOM 1533 C CA . LEU A 1 188 ? 20.700 -2.666 -15.494 1.00 96.94 188 LEU A CA 1
ATOM 1534 C C . LEU A 1 188 ? 20.652 -2.360 -16.999 1.00 96.94 188 LEU A C 1
ATOM 1536 O O . LEU A 1 188 ? 21.396 -1.519 -17.497 1.00 96.94 188 LEU A O 1
ATOM 1540 N N . ASN A 1 189 ? 19.726 -3.016 -17.685 1.00 95.81 189 ASN A N 1
ATOM 1541 C CA . ASN A 1 189 ? 19.217 -2.649 -19.001 1.00 95.81 189 ASN A CA 1
ATOM 1542 C C . ASN A 1 189 ? 17.687 -2.820 -18.980 1.00 95.81 189 ASN A C 1
ATOM 1544 O O . ASN A 1 189 ? 17.120 -3.205 -17.946 1.00 95.81 189 ASN A O 1
ATOM 1548 N N . ARG A 1 190 ? 17.019 -2.543 -20.104 1.00 96.44 190 ARG A N 1
ATOM 1549 C CA . ARG A 1 190 ? 15.563 -2.660 -20.186 1.00 96.44 190 ARG A CA 1
ATOM 1550 C C . ARG A 1 190 ? 15.041 -4.057 -19.828 1.00 96.44 190 ARG A C 1
ATOM 1552 O O . ARG A 1 190 ? 14.169 -4.184 -18.971 1.00 96.44 190 ARG A O 1
ATOM 1559 N N . ASP A 1 191 ? 15.588 -5.098 -20.439 1.00 97.00 191 ASP A N 1
ATOM 1560 C CA . ASP A 1 191 ? 15.073 -6.463 -20.280 1.00 97.00 191 ASP A CA 1
ATOM 1561 C C . ASP A 1 191 ? 15.264 -6.982 -18.851 1.00 97.00 191 ASP A C 1
ATOM 1563 O O . ASP A 1 191 ? 14.343 -7.543 -18.254 1.00 97.00 191 ASP A O 1
ATOM 1567 N N . ASN A 1 192 ? 16.424 -6.708 -18.253 1.00 96.62 192 ASN A N 1
ATOM 1568 C CA . ASN A 1 192 ? 16.733 -7.162 -16.904 1.00 96.62 192 ASN A CA 1
ATOM 1569 C C . ASN A 1 192 ? 15.858 -6.460 -15.857 1.00 96.62 192 ASN A C 1
ATOM 1571 O O . ASN A 1 192 ? 15.384 -7.092 -14.912 1.00 96.62 192 ASN A O 1
ATOM 1575 N N . GLY A 1 193 ? 15.592 -5.161 -16.038 1.00 97.12 193 GLY A N 1
ATOM 1576 C CA . GLY A 1 193 ? 14.690 -4.433 -15.147 1.00 97.12 193 GLY A CA 1
ATOM 1577 C C . GLY A 1 193 ? 13.229 -4.876 -15.287 1.00 97.12 193 GLY A C 1
ATOM 1578 O O . GLY A 1 193 ? 12.542 -4.980 -14.271 1.00 97.12 193 GLY A O 1
ATOM 1579 N N . ILE A 1 194 ? 12.767 -5.214 -16.500 1.00 98.12 194 ILE A N 1
ATOM 1580 C CA . ILE A 1 194 ? 11.439 -5.821 -16.710 1.00 98.12 194 ILE A CA 1
ATOM 1581 C C . ILE A 1 194 ? 11.344 -7.170 -15.987 1.00 98.12 194 ILE A C 1
ATOM 1583 O O . ILE A 1 194 ? 10.365 -7.399 -15.279 1.00 98.12 194 ILE A O 1
ATOM 1587 N N . ALA A 1 195 ? 12.375 -8.017 -16.076 1.00 98.12 195 ALA A N 1
ATOM 1588 C CA . ALA A 1 195 ? 12.407 -9.303 -15.378 1.00 98.12 195 ALA A CA 1
ATOM 1589 C C . ALA A 1 195 ? 12.274 -9.155 -13.848 1.00 98.12 195 ALA A C 1
ATOM 1591 O O . ALA A 1 195 ? 11.584 -9.948 -13.205 1.00 98.12 195 ALA A O 1
ATOM 1592 N N . ASP A 1 196 ? 12.864 -8.110 -13.254 1.00 98.25 196 ASP A N 1
ATOM 1593 C CA . ASP A 1 196 ? 12.683 -7.814 -11.826 1.00 98.25 196 ASP A CA 1
ATOM 1594 C C . ASP A 1 196 ? 11.225 -7.459 -11.483 1.00 98.25 196 ASP A C 1
ATOM 1596 O O . ASP A 1 196 ? 10.699 -7.917 -10.463 1.00 98.25 196 ASP A O 1
ATOM 1600 N N . PHE A 1 197 ? 10.550 -6.664 -12.324 1.00 98.31 197 PHE A N 1
ATOM 1601 C CA . PHE A 1 197 ? 9.134 -6.329 -12.131 1.00 98.31 197 PHE A CA 1
ATOM 1602 C C . PHE A 1 197 ? 8.213 -7.536 -12.338 1.00 98.31 197 PHE A C 1
ATOM 1604 O O . PHE A 1 197 ? 7.262 -7.716 -11.571 1.00 98.31 197 PHE A O 1
ATOM 1611 N N . ASP A 1 198 ? 8.506 -8.392 -13.317 1.00 98.25 198 ASP A N 1
ATOM 1612 C CA . ASP A 1 198 ? 7.768 -9.637 -13.528 1.00 98.25 198 ASP A CA 1
ATOM 1613 C C . ASP A 1 198 ? 7.923 -10.583 -12.335 1.00 98.25 198 ASP A C 1
ATOM 1615 O O . ASP A 1 198 ? 6.930 -11.129 -11.845 1.00 98.25 198 ASP A O 1
ATOM 1619 N N . LYS A 1 199 ? 9.136 -10.706 -11.782 1.00 98.12 199 LYS A N 1
ATOM 1620 C CA . LYS A 1 199 ? 9.365 -11.514 -10.581 1.00 98.12 199 LYS A CA 1
ATOM 1621 C C . LYS A 1 199 ? 8.643 -10.961 -9.358 1.00 98.12 199 LYS A C 1
ATOM 1623 O O . LYS A 1 199 ? 8.035 -11.703 -8.585 1.00 98.12 199 LYS A O 1
ATOM 1628 N N . TYR A 1 200 ? 8.655 -9.642 -9.198 1.00 97.75 200 TYR A N 1
ATOM 1629 C CA . TYR A 1 200 ? 7.891 -8.949 -8.165 1.00 97.75 200 TYR A CA 1
ATOM 1630 C C . TYR A 1 200 ? 6.387 -9.236 -8.267 1.00 97.75 200 TYR A C 1
ATOM 1632 O O . TYR A 1 200 ? 5.749 -9.579 -7.267 1.00 97.75 200 TYR A O 1
ATOM 1640 N N . LYS A 1 201 ? 5.828 -9.151 -9.480 1.00 96.88 201 LYS A N 1
ATOM 1641 C CA . LYS A 1 201 ? 4.430 -9.481 -9.776 1.00 96.88 201 LYS A CA 1
ATOM 1642 C C . LYS A 1 201 ? 4.125 -10.939 -9.433 1.00 96.88 201 LYS A C 1
ATOM 1644 O O . LYS A 1 201 ? 3.148 -11.188 -8.729 1.00 96.88 201 LYS A O 1
ATOM 1649 N N . GLU A 1 202 ? 4.951 -11.880 -9.893 1.00 97.31 202 GLU A N 1
ATOM 1650 C CA . GLU A 1 202 ? 4.813 -13.323 -9.633 1.00 97.31 202 GLU A CA 1
ATOM 1651 C C . GLU A 1 202 ? 4.692 -13.615 -8.130 1.00 97.31 202 GLU A C 1
ATOM 1653 O O . GLU A 1 202 ? 3.846 -14.405 -7.709 1.00 97.31 202 GLU A O 1
ATOM 1658 N N . ILE A 1 203 ? 5.501 -12.939 -7.309 1.00 97.25 203 ILE A N 1
ATOM 1659 C CA . ILE A 1 203 ? 5.545 -13.165 -5.864 1.00 97.25 203 ILE A CA 1
ATOM 1660 C C . ILE A 1 203 ? 4.393 -12.464 -5.130 1.00 97.25 203 ILE A C 1
ATOM 1662 O O . ILE A 1 203 ? 3.778 -13.077 -4.253 1.00 97.25 203 ILE A O 1
ATOM 1666 N N . LEU A 1 204 ? 4.115 -11.190 -5.434 1.00 95.44 204 LEU A N 1
ATOM 1667 C CA . LEU A 1 204 ? 3.203 -10.374 -4.622 1.00 95.44 204 LEU A CA 1
ATOM 1668 C C . LEU A 1 204 ? 1.749 -10.407 -5.080 1.00 95.44 204 LEU A C 1
ATOM 1670 O O . LEU A 1 204 ? 0.861 -10.459 -4.230 1.00 95.44 204 LEU A O 1
ATOM 1674 N N . PHE A 1 205 ? 1.479 -10.371 -6.388 1.00 94.81 205 PHE A N 1
ATOM 1675 C CA . PHE A 1 205 ? 0.106 -10.220 -6.883 1.00 94.81 205 PHE A CA 1
ATOM 1676 C C . PHE A 1 205 ? -0.833 -11.325 -6.383 1.00 94.81 205 PHE A C 1
ATOM 1678 O O . PHE A 1 205 ? -1.955 -10.992 -5.991 1.00 94.81 205 PHE A O 1
ATOM 1685 N N . PRO A 1 206 ? -0.424 -12.612 -6.319 1.00 93.81 206 PRO A N 1
ATOM 1686 C CA . PRO A 1 206 ? -1.281 -13.674 -5.794 1.00 93.81 206 PRO A CA 1
ATOM 1687 C C . PRO A 1 206 ? -1.783 -13.435 -4.364 1.00 93.81 206 PRO A C 1
ATOM 1689 O O . PRO A 1 206 ? -2.843 -13.943 -4.016 1.00 93.81 206 PRO A O 1
ATOM 1692 N N . LEU A 1 207 ? -1.061 -12.655 -3.551 1.00 92.50 207 LEU A N 1
ATOM 1693 C CA . LEU A 1 207 ? -1.464 -12.344 -2.179 1.00 92.50 207 LEU A CA 1
ATOM 1694 C C . LEU A 1 207 ? -2.586 -11.301 -2.112 1.00 92.50 207 LEU A C 1
ATOM 1696 O O . LEU A 1 207 ? -3.281 -11.226 -1.107 1.00 92.50 207 LEU A O 1
ATOM 1700 N N . SER A 1 208 ? -2.776 -10.490 -3.155 1.00 90.25 208 SER A N 1
ATOM 1701 C CA . SER A 1 208 ? -3.688 -9.337 -3.155 1.00 90.25 208 SER A CA 1
ATOM 1702 C C . SER A 1 208 ? -5.117 -9.655 -3.603 1.00 90.25 208 SER A C 1
ATOM 1704 O O . SER A 1 208 ? -5.872 -8.731 -3.902 1.00 90.25 208 SER A O 1
ATOM 1706 N N . LYS A 1 209 ? -5.510 -10.931 -3.664 1.00 89.25 209 LYS A N 1
ATOM 1707 C CA . LYS A 1 209 ? -6.873 -11.332 -4.037 1.00 89.25 209 LYS A CA 1
ATOM 1708 C C . LYS A 1 209 ? -7.413 -12.456 -3.159 1.00 89.25 209 LYS A C 1
ATOM 1710 O O . LYS A 1 209 ? -6.668 -13.359 -2.772 1.00 89.25 209 LYS A O 1
ATOM 1715 N N . ARG A 1 210 ? -8.723 -12.431 -2.905 1.00 83.62 210 ARG A N 1
ATOM 1716 C CA . ARG A 1 210 ? -9.462 -13.591 -2.388 1.00 83.62 210 ARG A CA 1
ATOM 1717 C C . ARG A 1 210 ? -9.677 -14.600 -3.523 1.00 83.62 210 ARG A C 1
ATOM 1719 O O . ARG A 1 210 ? -9.842 -14.205 -4.672 1.00 83.62 210 ARG A O 1
ATOM 1726 N N . HIS A 1 211 ? -9.639 -15.897 -3.219 1.00 82.56 211 HIS A N 1
ATOM 1727 C CA . HIS A 1 211 ? -9.666 -16.964 -4.233 1.00 82.56 211 HIS A CA 1
ATOM 1728 C C . HIS A 1 211 ? -11.015 -17.098 -4.962 1.00 82.56 211 HIS A C 1
ATOM 1730 O O . HIS A 1 211 ? -11.052 -17.535 -6.105 1.00 82.56 211 HIS A O 1
ATOM 1736 N N . ASP A 1 212 ? -12.101 -16.719 -4.299 1.00 81.25 212 ASP A N 1
ATOM 1737 C CA . ASP A 1 212 ? -13.495 -16.756 -4.753 1.00 81.25 212 ASP A CA 1
ATOM 1738 C C . ASP A 1 212 ? -13.983 -15.409 -5.318 1.00 81.25 212 ASP A C 1
ATOM 1740 O O . ASP A 1 212 ? -15.144 -15.288 -5.697 1.00 81.25 212 ASP A O 1
ATOM 1744 N N . VAL A 1 213 ? -13.119 -14.388 -5.366 1.00 83.94 213 VAL A N 1
ATOM 1745 C CA . VAL A 1 213 ? -13.438 -13.073 -5.936 1.00 83.94 213 VAL A CA 1
ATOM 1746 C C . VAL A 1 213 ? -12.655 -12.893 -7.226 1.00 83.94 213 VAL A C 1
ATOM 1748 O O . VAL A 1 213 ? -11.429 -13.019 -7.245 1.00 83.94 213 VAL A O 1
ATOM 1751 N N . GLU A 1 214 ? -13.368 -12.593 -8.307 1.00 83.06 214 GLU A N 1
ATOM 1752 C CA . GLU A 1 214 ? -12.779 -12.458 -9.633 1.00 83.06 214 GLU A CA 1
ATOM 1753 C C . GLU A 1 214 ? -11.839 -11.243 -9.726 1.00 83.06 214 GLU A C 1
ATOM 1755 O O . GLU A 1 214 ? -12.089 -10.177 -9.161 1.00 83.06 214 GLU A O 1
ATOM 1760 N N . GLY A 1 215 ? -10.747 -11.412 -10.476 1.00 84.88 215 GLY A N 1
ATOM 1761 C CA . GLY A 1 215 ? -9.827 -10.330 -10.818 1.00 84.88 215 GLY A CA 1
ATOM 1762 C C . GLY A 1 215 ? -8.881 -9.880 -9.698 1.00 84.88 215 GLY A C 1
ATOM 1763 O O . GLY A 1 215 ? -9.016 -10.211 -8.518 1.00 84.88 215 GLY A O 1
ATOM 1764 N N . TYR A 1 216 ? -7.866 -9.118 -10.099 1.00 90.44 216 TYR A N 1
ATOM 1765 C CA . TYR A 1 216 ? -6.970 -8.417 -9.180 1.00 90.44 216 TYR A CA 1
ATOM 1766 C C . TYR A 1 216 ? -7.552 -7.051 -8.791 1.00 90.44 216 TYR A C 1
ATOM 1768 O O . TYR A 1 216 ? -8.416 -6.532 -9.503 1.00 90.44 216 TYR A O 1
ATOM 1776 N N . PRO A 1 217 ? -7.068 -6.433 -7.697 1.00 89.50 217 PRO A N 1
ATOM 1777 C CA . PRO A 1 217 ? -7.440 -5.067 -7.362 1.00 89.50 217 PRO A CA 1
ATOM 1778 C C . PRO A 1 217 ? -7.203 -4.079 -8.509 1.00 89.50 217 PRO A C 1
ATOM 1780 O O . PRO A 1 217 ? -6.375 -4.294 -9.402 1.00 89.50 217 PRO A O 1
ATOM 1783 N N . ALA A 1 218 ? -7.911 -2.952 -8.451 1.00 85.00 218 ALA A N 1
ATOM 1784 C CA . ALA A 1 218 ? -7.796 -1.893 -9.443 1.00 85.00 218 ALA A CA 1
ATOM 1785 C C . ALA A 1 218 ? -6.332 -1.490 -9.720 1.00 85.00 218 ALA A C 1
ATOM 1787 O O . ALA A 1 218 ? -5.495 -1.442 -8.817 1.00 85.00 218 ALA A O 1
ATOM 1788 N N . TYR A 1 219 ? -6.044 -1.163 -10.985 1.00 88.75 219 TYR A N 1
ATOM 1789 C CA . TYR A 1 219 ? -4.726 -0.774 -11.510 1.00 88.75 219 TYR A CA 1
ATOM 1790 C C . TYR A 1 219 ? -3.630 -1.856 -11.524 1.00 88.75 219 TYR A C 1
ATOM 1792 O O . TYR A 1 219 ? -2.538 -1.566 -12.007 1.00 88.75 219 TYR A O 1
ATOM 1800 N N . PHE A 1 220 ? -3.888 -3.099 -11.097 1.00 92.81 220 PHE A N 1
ATOM 1801 C CA . PHE A 1 220 ? -2.889 -4.178 -11.195 1.00 92.81 220 PHE A CA 1
ATOM 1802 C C . PHE A 1 220 ? -2.525 -4.495 -12.654 1.00 92.81 220 PHE A C 1
ATOM 1804 O O . PHE A 1 220 ? -1.345 -4.559 -12.989 1.00 92.81 220 PHE A O 1
ATOM 1811 N N . ASP A 1 221 ? -3.509 -4.594 -13.552 1.00 91.19 221 ASP A N 1
ATOM 1812 C CA . ASP A 1 221 ? -3.241 -4.788 -14.990 1.00 91.19 221 ASP A CA 1
ATOM 1813 C C . ASP A 1 221 ? -2.491 -3.598 -15.598 1.00 91.19 221 ASP A C 1
ATOM 1815 O O . ASP A 1 221 ? -1.690 -3.752 -16.517 1.00 91.19 221 ASP A O 1
ATOM 1819 N N . GLN A 1 222 ? -2.772 -2.394 -15.095 1.00 90.06 222 GLN A N 1
ATOM 1820 C CA . GLN A 1 222 ? -2.134 -1.177 -15.576 1.00 90.06 222 GLN A CA 1
ATOM 1821 C C . GLN A 1 222 ? -0.671 -1.115 -15.140 1.00 90.06 222 GLN A C 1
ATOM 1823 O O . GLN A 1 222 ? 0.173 -0.806 -15.968 1.00 90.06 222 GLN A O 1
ATOM 1828 N N . PHE A 1 223 ? -0.357 -1.530 -13.909 1.00 94.50 223 PHE A N 1
ATOM 1829 C CA . PHE A 1 223 ? 1.025 -1.682 -13.449 1.00 94.50 223 PHE A CA 1
ATOM 1830 C C . PHE A 1 223 ? 1.828 -2.603 -14.376 1.00 94.50 223 PHE A C 1
ATOM 1832 O O . PHE A 1 223 ? 2.970 -2.295 -14.701 1.00 94.50 223 PHE A O 1
ATOM 1839 N N . VAL A 1 224 ? 1.215 -3.698 -14.850 1.00 95.25 224 VAL A N 1
ATOM 1840 C CA . VAL A 1 224 ? 1.844 -4.609 -15.820 1.00 95.25 224 VAL A CA 1
ATOM 1841 C C . VAL A 1 224 ? 2.139 -3.910 -17.141 1.00 95.25 224 VAL A C 1
ATOM 1843 O O . VAL A 1 224 ? 3.257 -3.982 -17.641 1.00 95.25 224 VAL A O 1
ATOM 1846 N N . LYS A 1 225 ? 1.155 -3.198 -17.696 1.00 93.38 225 LYS A N 1
ATOM 1847 C CA . LYS A 1 225 ? 1.353 -2.420 -18.928 1.00 93.38 225 LYS A CA 1
ATOM 1848 C C . LYS A 1 225 ? 2.460 -1.380 -18.764 1.00 93.38 225 LYS A C 1
ATOM 1850 O O . LYS A 1 225 ? 3.274 -1.213 -19.666 1.00 93.38 225 LYS A O 1
ATOM 1855 N N . ASP A 1 226 ? 2.494 -0.721 -17.613 1.00 92.31 226 ASP A N 1
ATOM 1856 C CA . ASP A 1 226 ? 3.416 0.372 -17.348 1.00 92.31 226 ASP A CA 1
ATOM 1857 C C . ASP A 1 226 ? 4.850 -0.130 -17.174 1.00 92.31 226 ASP A C 1
ATOM 1859 O O . ASP A 1 226 ? 5.748 0.430 -17.799 1.00 92.31 226 ASP A O 1
ATOM 1863 N N . PHE A 1 227 ? 5.093 -1.218 -16.429 1.00 94.88 227 PHE A N 1
ATOM 1864 C CA . PHE A 1 227 ? 6.459 -1.742 -16.318 1.00 94.88 227 PHE A CA 1
ATOM 1865 C C . PHE A 1 227 ? 6.971 -2.342 -17.631 1.00 94.88 227 PHE A C 1
ATOM 1867 O O . PHE A 1 227 ? 8.162 -2.250 -17.913 1.00 94.88 227 PHE A O 1
ATOM 1874 N N . LEU A 1 228 ? 6.103 -2.914 -18.474 1.00 96.31 228 LEU A N 1
ATOM 1875 C CA . LEU A 1 228 ? 6.502 -3.385 -19.807 1.00 96.31 228 LEU A CA 1
ATOM 1876 C C . LEU A 1 228 ? 6.883 -2.218 -20.732 1.00 96.31 228 LEU A C 1
ATOM 1878 O O . LEU A 1 228 ? 7.696 -2.378 -21.645 1.00 96.31 228 LEU A O 1
ATOM 1882 N N . ALA A 1 229 ? 6.339 -1.029 -20.473 1.00 93.38 229 ALA A N 1
ATOM 1883 C CA . ALA A 1 229 ? 6.684 0.213 -21.155 1.00 93.38 229 ALA A CA 1
ATOM 1884 C C . ALA A 1 229 ? 7.915 0.923 -20.554 1.00 93.38 229 ALA A C 1
ATOM 1886 O O . ALA A 1 229 ? 8.149 2.092 -20.862 1.00 93.38 229 ALA A O 1
ATOM 1887 N N . MET A 1 230 ? 8.709 0.243 -19.716 1.00 94.62 230 MET A N 1
ATOM 1888 C CA . MET A 1 230 ? 9.922 0.812 -19.128 1.00 94.62 230 MET A CA 1
ATOM 1889 C C . MET A 1 230 ? 10.868 1.357 -20.219 1.00 94.62 230 MET A C 1
ATOM 1891 O O . MET A 1 230 ? 11.227 0.604 -21.134 1.00 94.62 230 MET A O 1
ATOM 1895 N N . PRO A 1 231 ? 11.283 2.638 -20.134 1.00 94.06 231 PRO A N 1
ATOM 1896 C CA . PRO A 1 231 ? 12.296 3.212 -21.017 1.00 94.06 231 PRO A CA 1
ATOM 1897 C C . PRO A 1 231 ? 13.651 2.534 -20.821 1.00 94.06 231 PRO A C 1
ATOM 1899 O O . PRO A 1 231 ? 13.965 2.087 -19.716 1.00 94.06 231 PRO A O 1
ATOM 1902 N N . ASP A 1 232 ? 14.475 2.493 -21.867 1.00 94.31 232 ASP A N 1
ATOM 1903 C CA . ASP A 1 232 ? 15.834 1.986 -21.711 1.00 94.31 232 ASP A CA 1
ATOM 1904 C C . ASP A 1 232 ? 16.672 2.956 -20.846 1.00 94.31 232 ASP A C 1
ATOM 1906 O O . ASP A 1 232 ? 16.731 4.154 -21.144 1.00 94.31 232 ASP A O 1
ATOM 1910 N N . PRO A 1 233 ? 17.306 2.477 -19.761 1.00 93.69 233 PRO A N 1
ATOM 1911 C CA . PRO A 1 233 ? 18.048 3.328 -18.833 1.00 93.69 233 PRO A CA 1
ATOM 1912 C C . PRO A 1 233 ? 19.360 3.878 -19.412 1.00 93.69 233 PRO A C 1
ATOM 1914 O O . PRO A 1 233 ? 19.877 4.864 -18.888 1.00 93.69 233 PRO A O 1
ATOM 1917 N N . ILE A 1 234 ? 19.907 3.253 -20.459 1.00 91.31 234 ILE A N 1
ATOM 1918 C CA . ILE A 1 234 ? 21.141 3.657 -21.141 1.00 91.31 234 ILE A CA 1
ATOM 1919 C C . ILE A 1 234 ? 20.804 4.612 -22.287 1.00 91.31 234 ILE A C 1
ATOM 1921 O O . ILE A 1 234 ? 21.411 5.676 -22.396 1.00 91.31 234 ILE A O 1
ATOM 1925 N N . GLU A 1 235 ? 19.827 4.258 -23.123 1.00 93.81 235 GLU A N 1
ATOM 1926 C CA . GLU A 1 235 ? 19.456 5.066 -24.291 1.00 93.81 235 GLU A CA 1
ATOM 1927 C C . GLU A 1 235 ? 18.606 6.287 -23.914 1.00 93.81 235 GLU A C 1
ATOM 1929 O O . GLU A 1 235 ? 18.679 7.325 -24.569 1.00 93.81 235 GLU A O 1
ATOM 1934 N N . SER A 1 236 ? 17.784 6.184 -22.864 1.00 93.44 236 SER A N 1
ATOM 1935 C CA . SER A 1 236 ? 16.805 7.205 -22.464 1.00 93.44 236 SER A CA 1
ATOM 1936 C C . SER A 1 236 ? 16.817 7.487 -20.949 1.00 93.44 236 SER A C 1
ATOM 1938 O O . SER A 1 236 ? 15.779 7.376 -20.288 1.00 93.44 236 SER A O 1
ATOM 1940 N N . PRO A 1 237 ? 17.954 7.920 -20.369 1.00 92.00 237 PRO A N 1
ATOM 1941 C CA . PRO A 1 237 ? 18.119 8.063 -18.917 1.00 92.00 237 PRO A CA 1
ATOM 1942 C C . PRO A 1 237 ? 17.139 9.056 -18.271 1.00 92.00 237 PRO A C 1
ATOM 1944 O O . PRO A 1 237 ? 16.643 8.810 -17.173 1.00 92.00 237 PRO A O 1
ATOM 1947 N N . VAL A 1 238 ? 16.804 10.155 -18.958 1.00 90.69 238 VAL A N 1
ATOM 1948 C CA . VAL A 1 238 ? 15.855 11.167 -18.452 1.00 90.69 238 VAL A CA 1
ATOM 1949 C C . VAL A 1 238 ? 14.431 10.609 -18.372 1.00 90.69 238 VAL A C 1
ATOM 1951 O O . VAL A 1 238 ? 13.725 10.812 -17.385 1.00 90.69 238 VAL A O 1
ATOM 1954 N N . GLU A 1 239 ? 13.993 9.878 -19.397 1.00 89.81 239 GLU A N 1
ATOM 1955 C CA . GLU A 1 239 ? 12.667 9.255 -19.396 1.00 89.81 239 GLU A CA 1
ATOM 1956 C C . GLU A 1 239 ? 12.610 8.085 -18.408 1.00 89.81 239 GLU A C 1
ATOM 1958 O O . GLU A 1 239 ? 11.589 7.887 -17.747 1.00 89.81 239 GLU A O 1
ATOM 1963 N N . PHE A 1 240 ? 13.719 7.361 -18.236 1.00 92.94 240 PHE A N 1
ATOM 1964 C CA . PHE A 1 240 ? 13.851 6.330 -17.214 1.00 92.94 240 PHE A CA 1
ATOM 1965 C C . PHE A 1 240 ? 13.722 6.901 -15.792 1.00 92.94 240 PHE A C 1
ATOM 1967 O O . PHE A 1 240 ? 13.001 6.337 -14.970 1.00 92.94 240 PHE A O 1
ATOM 1974 N N . GLU A 1 241 ? 14.330 8.052 -15.495 1.00 91.12 241 GLU A N 1
ATOM 1975 C CA . GLU A 1 241 ? 14.175 8.714 -14.192 1.00 91.12 241 GLU A CA 1
ATOM 1976 C C . GLU A 1 241 ? 12.708 9.087 -13.910 1.00 91.12 241 GLU A C 1
ATOM 1978 O O . GLU A 1 241 ? 12.173 8.800 -12.830 1.00 91.12 241 GLU A O 1
ATOM 1983 N N . LYS A 1 242 ? 12.021 9.669 -14.901 1.00 88.19 242 LYS A N 1
ATOM 1984 C CA . LYS A 1 242 ? 10.586 9.985 -14.811 1.00 88.19 242 LYS A CA 1
ATOM 1985 C C . LYS A 1 242 ? 9.743 8.728 -14.601 1.00 88.19 242 LYS A C 1
ATOM 1987 O O . LYS A 1 242 ? 8.843 8.722 -13.759 1.00 88.19 242 LYS A O 1
ATOM 1992 N N . PHE A 1 243 ? 10.059 7.653 -15.322 1.00 91.69 243 PHE A N 1
ATOM 1993 C CA . PHE A 1 243 ? 9.438 6.346 -15.134 1.00 91.69 243 PHE A CA 1
ATOM 1994 C C . PHE A 1 243 ? 9.626 5.840 -13.700 1.00 91.69 243 PHE A C 1
ATOM 1996 O O . PHE A 1 243 ? 8.648 5.470 -13.055 1.00 91.69 243 PHE A O 1
ATOM 2003 N N . GLN A 1 244 ? 10.837 5.898 -13.141 1.00 92.00 244 GLN A N 1
ATOM 2004 C CA . GLN A 1 244 ? 11.080 5.469 -11.761 1.00 92.00 244 GLN A CA 1
ATOM 2005 C C . GLN A 1 244 ? 10.286 6.292 -10.740 1.00 92.00 244 GLN A C 1
ATOM 2007 O O . GLN A 1 244 ? 9.785 5.738 -9.758 1.00 92.00 244 GLN A O 1
ATOM 2012 N N . LYS A 1 245 ? 10.142 7.604 -10.964 1.00 88.75 245 LYS A N 1
ATOM 2013 C CA . LYS A 1 245 ? 9.312 8.478 -10.121 1.00 88.75 245 LYS A CA 1
ATOM 2014 C C . LYS A 1 245 ? 7.832 8.095 -10.192 1.00 88.75 245 LYS A C 1
ATOM 2016 O O . LYS A 1 245 ? 7.179 8.043 -9.152 1.00 88.75 245 LYS A O 1
ATOM 2021 N N . TYR A 1 246 ? 7.320 7.796 -11.387 1.00 88.88 246 TYR A N 1
ATOM 2022 C CA . TYR A 1 246 ? 5.951 7.312 -11.580 1.00 88.88 246 TYR A CA 1
ATOM 2023 C C . TYR A 1 246 ? 5.717 5.964 -10.893 1.00 88.88 246 TYR A C 1
ATOM 2025 O O . TYR A 1 246 ? 4.797 5.832 -10.085 1.00 88.88 246 TYR A O 1
ATOM 2033 N N . MET A 1 247 ? 6.586 4.985 -11.154 1.00 92.12 247 MET A N 1
ATOM 2034 C CA . MET A 1 247 ? 6.461 3.638 -10.600 1.00 92.12 247 MET A CA 1
ATOM 2035 C C . MET A 1 247 ? 6.520 3.643 -9.072 1.00 92.12 247 MET A C 1
ATOM 2037 O O . MET A 1 247 ? 5.730 2.955 -8.432 1.00 92.12 247 MET A O 1
ATOM 2041 N N . GLY A 1 248 ? 7.378 4.475 -8.471 1.00 90.00 248 GLY A N 1
ATOM 2042 C CA . GLY A 1 248 ? 7.491 4.600 -7.014 1.00 90.00 248 GLY A CA 1
ATOM 2043 C C . GLY A 1 248 ? 6.232 5.115 -6.308 1.00 90.00 248 GLY A C 1
ATOM 2044 O O . GLY A 1 248 ? 6.109 4.955 -5.097 1.00 90.00 248 GLY A O 1
ATOM 2045 N N . ALA A 1 249 ? 5.286 5.701 -7.044 1.00 86.75 249 ALA A N 1
ATOM 2046 C CA . ALA A 1 249 ? 4.008 6.181 -6.524 1.00 86.75 249 ALA A CA 1
ATOM 2047 C C . ALA A 1 249 ? 2.809 5.628 -7.319 1.00 86.75 249 ALA A C 1
ATOM 2049 O O . ALA A 1 249 ? 1.753 6.257 -7.376 1.00 86.75 249 ALA A O 1
ATOM 2050 N N . HIS A 1 250 ? 2.959 4.460 -7.948 1.00 90.88 250 HIS A N 1
ATOM 2051 C CA . HIS A 1 250 ? 1.945 3.908 -8.842 1.00 90.88 250 HIS A CA 1
ATOM 2052 C C . HIS A 1 250 ? 0.594 3.653 -8.138 1.00 90.88 250 HIS A C 1
ATOM 2054 O O . HIS A 1 250 ? 0.533 3.169 -7.005 1.00 90.88 250 HIS A O 1
ATOM 2060 N N . LEU A 1 251 ? -0.511 3.910 -8.850 1.00 88.19 251 LEU A N 1
ATOM 2061 C CA . LEU A 1 251 ? -1.886 3.883 -8.320 1.00 88.19 251 LEU A CA 1
ATOM 2062 C C . LEU A 1 251 ? -2.302 2.533 -7.711 1.00 88.19 251 LEU A C 1
ATOM 2064 O O . LEU A 1 251 ? -3.076 2.504 -6.754 1.00 88.19 251 LEU A O 1
ATOM 2068 N N . PHE A 1 252 ? -1.773 1.418 -8.225 1.00 90.00 252 PHE A N 1
ATOM 2069 C CA . PHE A 1 252 ? -2.094 0.062 -7.740 1.00 90.00 252 PHE A CA 1
ATOM 2070 C C . PHE A 1 252 ? -1.804 -0.145 -6.245 1.00 90.00 252 PHE A C 1
ATOM 2072 O O . PHE A 1 252 ? -2.478 -0.934 -5.582 1.00 90.00 252 PHE A O 1
ATOM 2079 N N . ALA A 1 253 ? -0.825 0.586 -5.708 1.00 86.75 253 ALA A N 1
ATOM 2080 C CA . ALA A 1 253 ? -0.390 0.478 -4.325 1.00 86.75 253 ALA A CA 1
ATOM 2081 C C . ALA A 1 253 ? -0.827 1.685 -3.477 1.00 86.75 253 ALA A C 1
ATOM 2083 O O . ALA A 1 253 ? -0.296 1.897 -2.392 1.00 86.75 253 ALA A O 1
ATOM 2084 N N . LYS A 1 254 ? -1.815 2.460 -3.945 1.00 84.62 254 LYS A N 1
ATOM 2085 C CA . LYS A 1 254 ? -2.426 3.580 -3.210 1.00 84.62 254 LYS A CA 1
ATOM 2086 C C . LYS A 1 254 ? -3.841 3.240 -2.767 1.00 84.62 254 LYS A C 1
ATOM 2088 O O . LYS A 1 254 ? -4.542 2.508 -3.466 1.00 84.62 254 LYS A O 1
ATOM 2093 N N . ALA A 1 255 ? -4.260 3.735 -1.600 1.00 74.69 255 ALA A N 1
ATOM 2094 C CA . ALA A 1 255 ? -5.626 3.527 -1.128 1.00 74.69 255 ALA A CA 1
ATOM 2095 C C . ALA A 1 255 ? -6.651 4.111 -2.116 1.00 74.69 255 ALA A C 1
ATOM 2097 O O . ALA A 1 255 ? -6.364 5.143 -2.729 1.00 74.69 255 ALA A O 1
ATOM 2098 N N . PRO A 1 256 ? -7.865 3.536 -2.208 1.00 72.56 256 PRO A N 1
ATOM 2099 C CA . PRO A 1 256 ? -8.954 4.099 -3.007 1.00 72.56 256 PRO A CA 1
ATOM 2100 C C . PRO A 1 256 ? -9.160 5.604 -2.790 1.00 72.56 256 PRO A C 1
ATOM 2102 O O . PRO A 1 256 ? -9.120 6.387 -3.730 1.00 72.56 256 PRO A O 1
ATOM 2105 N N . LEU A 1 257 ? -9.237 6.042 -1.530 1.00 68.31 257 LEU A N 1
ATOM 2106 C CA . LEU A 1 257 ? -9.426 7.459 -1.197 1.00 68.31 257 LEU A CA 1
ATOM 2107 C C . LEU A 1 257 ? -8.264 8.350 -1.653 1.00 68.31 257 LEU A C 1
ATOM 2109 O O . LEU A 1 257 ? -8.480 9.494 -2.045 1.00 68.31 257 LEU A O 1
ATOM 2113 N N . VAL A 1 258 ? -7.033 7.833 -1.626 1.00 73.75 258 VAL A N 1
ATOM 2114 C CA . VAL A 1 258 ? -5.850 8.574 -2.084 1.00 73.75 258 VAL A CA 1
ATOM 2115 C C . VAL A 1 258 ? -5.874 8.730 -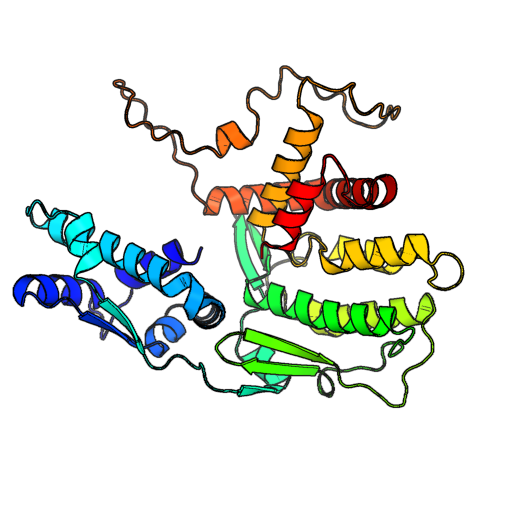3.606 1.00 73.75 258 VAL A C 1
ATOM 2117 O O . VAL A 1 258 ? -5.527 9.795 -4.117 1.00 73.75 258 VAL A O 1
ATOM 2120 N N . ARG A 1 259 ? -6.344 7.709 -4.334 1.00 77.81 259 ARG A N 1
ATOM 2121 C CA . ARG A 1 259 ? -6.554 7.788 -5.787 1.00 77.81 259 ARG A CA 1
ATOM 2122 C C . ARG A 1 259 ? -7.650 8.789 -6.144 1.00 77.81 259 ARG A C 1
ATOM 2124 O O . ARG A 1 259 ? -7.390 9.679 -6.952 1.00 77.81 259 ARG A O 1
ATOM 2131 N N . SER A 1 260 ? -8.814 8.723 -5.496 1.00 68.75 260 SER A N 1
ATOM 2132 C CA . SER A 1 260 ? -9.888 9.711 -5.687 1.00 68.75 260 SER A CA 1
ATOM 2133 C C . SER A 1 260 ? -9.429 11.134 -5.392 1.00 68.75 260 SER A C 1
ATOM 2135 O O . SER A 1 260 ? -9.754 12.064 -6.135 1.00 68.75 260 SER A O 1
ATOM 2137 N N . GLY A 1 261 ? -8.640 11.308 -4.327 1.00 66.06 261 GLY A N 1
ATOM 2138 C CA . GLY A 1 261 ? -8.046 12.590 -3.967 1.00 66.06 261 GLY A CA 1
ATOM 2139 C C . GLY A 1 261 ? -7.121 13.124 -5.059 1.00 66.06 261 GLY A C 1
ATOM 2140 O O . GLY A 1 261 ? -7.227 14.293 -5.419 1.00 66.06 261 GLY A O 1
ATOM 2141 N N . LEU A 1 262 ? -6.264 12.274 -5.640 1.00 75.31 262 LEU A N 1
ATOM 2142 C CA . LEU A 1 262 ? -5.416 12.660 -6.771 1.00 75.31 262 LEU A CA 1
ATOM 2143 C C . LEU A 1 262 ? -6.259 13.150 -7.952 1.00 75.31 262 LEU A C 1
ATOM 2145 O O . LEU A 1 262 ? -6.030 14.255 -8.430 1.00 75.31 262 LEU A O 1
ATOM 2149 N N . VAL A 1 263 ? -7.251 12.366 -8.384 1.00 70.81 263 VAL A N 1
ATOM 2150 C CA . VAL A 1 263 ? -8.106 12.715 -9.532 1.00 70.81 263 VAL A CA 1
ATOM 2151 C C . VAL A 1 263 ? -8.820 14.047 -9.298 1.00 70.81 263 VAL A C 1
ATOM 2153 O O . VAL A 1 263 ? -8.776 14.937 -10.148 1.00 70.81 263 VAL A O 1
ATOM 2156 N N . THR A 1 264 ? -9.420 14.215 -8.119 1.00 64.94 264 THR A N 1
ATOM 2157 C CA . THR A 1 264 ? -10.176 15.424 -7.765 1.00 64.94 264 THR A CA 1
ATOM 2158 C C . THR A 1 264 ? -9.279 16.658 -7.726 1.00 64.94 264 THR A C 1
ATOM 2160 O O . THR A 1 264 ? -9.615 17.690 -8.307 1.00 64.94 264 THR A O 1
ATOM 2163 N N . ASN A 1 265 ? -8.118 16.552 -7.081 1.00 66.56 265 ASN A N 1
ATOM 2164 C CA . ASN A 1 265 ? -7.195 17.673 -6.931 1.00 66.56 265 ASN A CA 1
ATOM 2165 C C . ASN A 1 265 ? -6.526 18.036 -8.264 1.00 66.56 265 ASN A C 1
ATOM 2167 O O . ASN A 1 265 ? -6.349 19.215 -8.563 1.00 66.56 265 ASN A O 1
ATOM 2171 N N . THR A 1 266 ? -6.196 17.048 -9.101 1.00 69.00 266 THR A N 1
ATOM 2172 C CA . THR A 1 266 ? -5.700 17.290 -10.461 1.00 69.00 266 THR A CA 1
ATOM 2173 C C . THR A 1 266 ? -6.746 18.027 -11.296 1.00 69.00 266 THR A C 1
ATOM 2175 O O . THR A 1 266 ? -6.410 19.017 -11.941 1.00 69.00 266 THR A O 1
ATOM 2178 N N . TYR A 1 267 ? -8.016 17.614 -11.236 1.00 65.62 267 TYR A N 1
ATOM 2179 C CA . TYR A 1 267 ? -9.106 18.296 -11.939 1.00 65.62 267 TYR A CA 1
ATOM 2180 C C . TYR A 1 267 ? -9.280 19.750 -11.478 1.00 65.62 267 TYR A C 1
ATOM 2182 O O . TYR A 1 267 ? -9.396 20.647 -12.308 1.00 65.62 267 TYR A O 1
ATOM 2190 N N . GLN A 1 268 ? -9.235 20.013 -10.168 1.00 61.44 268 GLN A N 1
ATOM 2191 C CA . GLN A 1 268 ? -9.315 21.379 -9.635 1.00 61.44 268 GLN A CA 1
ATOM 2192 C C . GLN A 1 268 ? -8.218 22.291 -10.191 1.00 61.44 268 GLN A C 1
ATOM 2194 O O . GLN A 1 268 ? -8.508 23.420 -10.583 1.00 61.44 268 GLN A O 1
ATOM 2199 N N . VAL A 1 269 ? -6.979 21.796 -10.264 1.00 63.66 269 VAL A N 1
ATOM 2200 C CA . VAL A 1 269 ? -5.865 22.547 -10.858 1.00 63.66 269 VAL A CA 1
ATOM 2201 C C . VAL A 1 269 ? -6.136 22.846 -12.336 1.00 63.66 269 VAL A C 1
ATOM 2203 O O . VAL A 1 269 ? -5.877 23.959 -12.785 1.00 63.66 269 VAL A O 1
ATOM 2206 N N . CYS A 1 270 ? -6.709 21.896 -13.081 1.00 63.81 270 CYS A N 1
ATOM 2207 C CA . CYS A 1 270 ? -7.069 22.078 -14.490 1.00 63.81 270 CYS A CA 1
ATOM 2208 C C . CYS A 1 270 ? -8.262 23.028 -14.724 1.00 63.81 270 CYS A C 1
ATOM 2210 O O . CYS A 1 270 ? -8.381 23.578 -15.815 1.00 63.81 270 CYS A O 1
ATOM 2212 N N . CYS A 1 271 ? -9.151 23.214 -13.743 1.00 53.62 271 CYS A N 1
ATOM 2213 C CA . CYS A 1 271 ? -10.388 23.995 -13.887 1.00 53.62 271 CYS A CA 1
ATOM 2214 C C . CYS A 1 271 ? -10.346 25.397 -13.256 1.00 53.62 271 CYS A C 1
ATOM 2216 O O . CYS A 1 271 ? -11.368 26.088 -13.242 1.00 53.62 271 CYS A O 1
ATOM 2218 N N . TRP A 1 272 ? -9.203 25.843 -12.728 1.00 45.06 272 TRP A N 1
ATOM 2219 C CA . TRP A 1 272 ? -9.075 27.185 -12.149 1.00 45.06 272 TRP A CA 1
ATOM 2220 C C . TRP A 1 272 ? -9.121 28.268 -13.262 1.00 45.06 272 TRP A C 1
ATOM 2222 O O . TRP A 1 272 ? -8.379 28.136 -14.235 1.00 45.06 272 TRP A O 1
ATOM 2232 N N . PRO A 1 273 ? -9.916 29.365 -13.156 1.00 40.34 273 PRO A N 1
ATOM 2233 C CA . PRO A 1 273 ? -10.159 30.327 -14.250 1.00 40.34 273 PRO A CA 1
ATOM 2234 C C . PRO A 1 273 ? -8.966 31.199 -14.669 1.00 40.34 273 PRO A C 1
ATOM 2236 O O . PRO A 1 273 ? -9.141 32.128 -15.451 1.00 40.34 273 PRO A O 1
ATOM 2239 N N . VAL A 1 274 ? -7.777 30.973 -14.113 1.00 38.47 274 VAL A N 1
ATOM 2240 C CA . VAL A 1 274 ? -6.626 31.875 -14.269 1.00 38.47 274 VAL A CA 1
ATOM 2241 C C . VAL A 1 274 ? -5.798 31.546 -15.519 1.00 38.47 274 VAL A C 1
ATOM 2243 O O . VAL A 1 274 ? -4.962 32.352 -15.916 1.00 38.47 274 VAL A O 1
ATOM 2246 N N . TYR A 1 275 ? -6.032 30.409 -16.184 1.00 38.34 275 TYR A N 1
ATOM 2247 C CA . TYR A 1 275 ? -5.168 29.961 -17.279 1.00 38.34 275 TYR A CA 1
ATOM 2248 C C . TYR A 1 275 ? -5.946 29.365 -18.459 1.00 38.34 275 TYR A C 1
ATOM 2250 O O . TYR A 1 275 ? -7.033 28.814 -18.257 1.00 38.34 275 TYR A O 1
ATOM 2258 N N . PRO A 1 276 ? -5.421 29.504 -19.696 1.00 30.25 276 PRO A N 1
ATOM 2259 C CA . PRO A 1 276 ? -6.049 28.945 -20.887 1.00 30.25 276 PRO A CA 1
ATOM 2260 C C . PRO A 1 276 ? -6.241 27.429 -20.724 1.00 30.25 276 PRO A C 1
ATOM 2262 O O . PRO A 1 276 ? -5.427 26.782 -20.055 1.00 30.25 276 PRO A O 1
ATOM 2265 N N . PRO A 1 277 ? -7.326 26.862 -21.285 1.00 37.12 277 PRO A N 1
ATOM 2266 C CA . PRO A 1 277 ? -7.545 25.422 -21.262 1.00 37.12 277 PRO A CA 1
ATOM 2267 C C . PRO A 1 277 ? -6.297 24.707 -21.786 1.00 37.12 277 PRO A C 1
ATOM 2269 O O . PRO A 1 277 ? -5.628 25.201 -22.689 1.00 37.12 277 PRO A O 1
ATOM 2272 N N . LEU A 1 278 ? -5.969 23.556 -21.194 1.00 34.78 278 LEU A N 1
ATOM 2273 C CA . LEU A 1 278 ? -4.996 22.648 -21.791 1.00 34.78 278 LEU A CA 1
ATOM 2274 C C . LEU A 1 278 ? -5.523 22.319 -23.193 1.00 34.78 278 LEU A C 1
ATOM 2276 O O . LEU A 1 278 ? -6.524 21.610 -23.300 1.00 34.78 278 LEU A O 1
ATOM 2280 N N . ASP A 1 279 ? -4.906 22.893 -24.226 1.00 34.34 279 ASP A N 1
ATOM 2281 C CA . ASP A 1 279 ? -5.215 22.622 -25.629 1.00 34.34 279 ASP A CA 1
ATOM 2282 C C . ASP A 1 279 ? -4.850 21.163 -25.922 1.00 34.34 279 ASP A C 1
ATOM 2284 O O . ASP A 1 279 ? -3.750 20.824 -26.357 1.00 34.34 279 ASP A O 1
ATOM 2288 N N . PHE A 1 280 ? -5.772 20.265 -25.593 1.00 33.31 280 PHE A N 1
ATOM 2289 C CA . PHE A 1 280 ? -5.805 18.928 -26.145 1.00 33.31 280 PHE A CA 1
ATOM 2290 C C . PHE A 1 280 ? -6.545 19.040 -27.480 1.00 33.31 280 PHE A C 1
ATOM 2292 O O . PHE A 1 280 ? -7.773 18.985 -27.515 1.00 33.31 280 PHE A O 1
ATOM 2299 N N . GLU A 1 281 ? -5.807 19.232 -28.573 1.00 33.78 281 GLU A N 1
ATOM 2300 C CA . GLU A 1 281 ? -6.309 18.884 -29.905 1.00 33.78 281 GLU A CA 1
ATOM 2301 C C . GLU A 1 281 ? -6.359 17.353 -29.989 1.00 33.78 281 GLU A C 1
ATOM 2303 O O . GLU A 1 281 ? -5.418 16.710 -30.438 1.00 33.78 281 GLU A O 1
ATOM 2308 N N . ASP A 1 282 ? -7.419 16.752 -29.457 1.00 39.72 282 ASP A N 1
ATOM 2309 C CA . ASP A 1 282 ? -7.718 15.336 -29.663 1.00 39.72 282 ASP A CA 1
ATOM 2310 C C . ASP A 1 282 ? -9.239 15.194 -29.792 1.00 39.72 282 ASP A C 1
ATOM 2312 O O . ASP A 1 282 ? -9.978 15.209 -28.803 1.00 39.72 282 ASP A O 1
ATOM 2316 N N . ASP A 1 283 ? -9.704 15.040 -31.034 1.00 37.72 283 ASP A N 1
ATOM 2317 C CA . ASP A 1 283 ? -11.109 14.815 -31.412 1.00 37.72 283 ASP A CA 1
ATOM 2318 C C . ASP A 1 283 ? -11.690 13.488 -30.863 1.00 37.72 283 ASP A C 1
ATOM 2320 O O . ASP A 1 283 ? -12.857 13.167 -31.092 1.00 37.72 283 ASP A O 1
ATOM 2324 N N . GLU A 1 284 ? -10.897 12.718 -30.109 1.00 33.53 284 GLU A N 1
ATOM 2325 C CA . GLU A 1 284 ? -11.274 11.441 -29.491 1.00 33.53 284 GLU A CA 1
ATOM 2326 C C . GLU A 1 284 ? -11.726 11.552 -28.024 1.00 33.53 284 GLU A C 1
ATOM 2328 O O . GLU A 1 284 ? -12.224 10.576 -27.452 1.00 33.53 284 GLU A O 1
ATOM 2333 N N . LEU A 1 285 ? -11.583 12.714 -27.379 1.00 34.81 285 LEU A N 1
ATOM 2334 C CA . LEU A 1 285 ? -12.127 12.912 -26.034 1.00 34.81 285 LEU A CA 1
ATOM 2335 C C . LEU A 1 285 ? -13.617 13.290 -26.130 1.00 34.81 285 LEU A C 1
ATOM 2337 O O . LEU A 1 285 ? -13.970 14.166 -26.923 1.00 34.81 285 LEU A O 1
ATOM 2341 N N . PRO A 1 286 ? -14.516 12.681 -25.325 1.00 31.75 286 PRO A N 1
ATOM 2342 C CA . PRO A 1 286 ? -15.919 13.090 -25.291 1.00 31.75 286 PRO A CA 1
ATOM 2343 C C . PRO A 1 286 ? -16.002 14.607 -25.098 1.00 31.75 286 PRO A C 1
ATOM 2345 O O . PRO A 1 286 ? -15.256 15.161 -24.300 1.00 31.75 286 PRO A O 1
ATOM 2348 N N . LYS A 1 287 ? -16.876 15.319 -25.812 1.00 32.09 287 LYS A N 1
ATOM 2349 C CA . LYS A 1 287 ? -17.093 16.750 -25.544 1.00 32.09 287 LYS A CA 1
ATOM 2350 C C . LYS A 1 287 ? -17.837 16.881 -24.211 1.00 32.09 287 LYS A C 1
ATOM 2352 O O . LYS A 1 287 ? -19.059 16.790 -24.173 1.00 32.09 287 LYS A O 1
ATOM 2357 N N . TRP A 1 288 ? -17.095 17.033 -23.115 1.00 35.88 288 TRP A N 1
ATOM 2358 C CA . TRP A 1 288 ? -17.653 17.147 -21.764 1.00 35.88 288 TRP A CA 1
ATOM 2359 C C . TRP A 1 288 ? -18.340 18.514 -21.601 1.00 35.88 288 TRP A C 1
ATOM 2361 O O . TRP A 1 288 ? -17.683 19.557 -21.577 1.00 35.88 288 TRP A O 1
ATOM 2371 N N . ASP A 1 289 ? -19.674 18.520 -21.520 1.00 33.34 289 ASP A N 1
ATOM 2372 C CA . ASP A 1 289 ? -20.472 19.732 -21.311 1.00 33.34 289 ASP A CA 1
ATOM 2373 C C . ASP A 1 289 ? -20.245 20.292 -19.895 1.00 33.34 289 ASP A C 1
ATOM 2375 O O . ASP A 1 289 ? -20.631 19.690 -18.889 1.00 33.34 289 ASP A O 1
ATOM 2379 N N . ARG A 1 290 ? -19.658 21.496 -19.824 1.00 34.91 290 ARG A N 1
ATOM 2380 C CA . ARG A 1 290 ? -19.412 22.249 -18.579 1.00 34.91 290 ARG A CA 1
ATOM 2381 C C . ARG A 1 290 ? -20.678 22.482 -17.745 1.00 34.91 290 ARG A C 1
ATOM 2383 O O . ARG A 1 290 ? -20.555 22.761 -16.557 1.00 34.91 290 ARG A O 1
ATOM 2390 N N . ARG A 1 291 ? -21.876 22.407 -18.337 1.00 33.84 291 ARG A N 1
ATOM 2391 C CA . ARG A 1 291 ? -23.161 22.626 -17.647 1.00 33.84 291 ARG A CA 1
ATOM 2392 C C . ARG A 1 291 ? -23.774 21.351 -17.068 1.00 33.84 291 ARG A C 1
ATOM 2394 O O . ARG A 1 291 ? -24.646 21.459 -16.213 1.00 33.84 291 ARG A O 1
ATOM 2401 N N . GLN A 1 292 ? -23.319 20.167 -17.487 1.00 34.50 292 GLN A N 1
ATOM 2402 C CA . GLN A 1 292 ? -23.798 18.885 -16.949 1.00 34.50 292 GLN A CA 1
ATOM 2403 C C . GLN A 1 292 ? -23.009 18.411 -15.718 1.00 34.50 292 GLN A C 1
ATOM 2405 O O . GLN A 1 292 ? -23.483 17.553 -14.981 1.00 34.50 292 GLN A O 1
ATOM 2410 N N . MET A 1 293 ? -21.852 19.012 -15.429 1.00 39.34 293 MET A N 1
ATOM 2411 C CA . MET A 1 293 ? -21.105 18.798 -14.183 1.00 39.34 293 MET A CA 1
ATOM 2412 C C . MET A 1 293 ? -21.366 19.932 -13.189 1.00 39.34 293 MET A C 1
ATOM 2414 O O . MET A 1 293 ? -20.485 20.708 -12.824 1.00 39.34 293 MET A O 1
ATOM 2418 N N . GLY A 1 294 ? -22.621 20.027 -12.752 1.00 30.16 294 GLY A N 1
ATOM 2419 C CA . GLY A 1 294 ? -23.068 20.932 -11.696 1.00 30.16 294 GLY A CA 1
ATOM 2420 C C . GLY A 1 294 ? -22.684 20.444 -10.298 1.00 30.16 294 GLY A C 1
ATOM 2421 O O . GLY A 1 294 ? -23.566 20.204 -9.488 1.00 30.16 294 GLY A O 1
ATOM 2422 N N . ALA A 1 295 ? -21.390 20.245 -10.052 1.00 31.53 295 ALA A N 1
ATOM 2423 C CA . ALA A 1 295 ? -20.717 20.310 -8.754 1.00 31.53 295 ALA A CA 1
ATOM 2424 C C . ALA A 1 295 ? -19.268 19.864 -8.965 1.00 31.53 295 ALA A C 1
ATOM 2426 O O . ALA A 1 295 ? -19.007 18.775 -9.477 1.00 31.53 295 ALA A O 1
ATOM 2427 N N . ALA A 1 296 ? -18.300 20.679 -8.553 1.00 36.88 296 ALA A N 1
ATOM 2428 C CA . ALA A 1 296 ? -16.941 20.173 -8.425 1.00 36.88 296 ALA A CA 1
ATOM 2429 C C . ALA A 1 296 ? -16.967 19.026 -7.408 1.00 36.88 296 ALA A C 1
ATOM 2431 O O . ALA A 1 296 ? -17.683 19.119 -6.419 1.00 36.88 296 ALA A O 1
ATOM 2432 N N . MET A 1 297 ? -16.210 17.951 -7.615 1.00 36.94 297 MET A N 1
ATOM 2433 C CA . MET A 1 297 ? -16.297 16.784 -6.735 1.00 36.94 297 MET A CA 1
ATOM 2434 C C . MET A 1 297 ? -16.049 17.182 -5.260 1.00 36.94 297 MET A C 1
ATOM 2436 O O . MET A 1 297 ? -16.737 16.702 -4.373 1.00 36.94 297 MET A O 1
ATOM 2440 N N . TYR A 1 298 ? -15.213 18.194 -4.974 1.00 34.12 298 TYR A N 1
ATOM 2441 C CA . TYR A 1 298 ? -15.081 18.760 -3.620 1.00 34.12 298 TYR A CA 1
ATOM 2442 C C . TYR A 1 298 ? -16.367 19.355 -3.019 1.00 34.12 298 TYR A C 1
ATOM 2444 O O . TYR A 1 298 ? -16.444 19.456 -1.812 1.00 34.12 298 TYR A O 1
ATOM 2452 N N . GLN A 1 299 ? -17.370 19.744 -3.803 1.00 32.34 299 GLN A N 1
ATOM 2453 C CA . GLN A 1 299 ? -18.695 20.156 -3.318 1.00 32.34 299 GLN A CA 1
ATOM 2454 C C . GLN A 1 299 ? -19.567 18.949 -2.929 1.00 32.34 299 GLN A C 1
ATOM 2456 O O . GLN A 1 299 ? -20.540 19.117 -2.201 1.00 32.34 299 GLN A O 1
ATOM 2461 N N . VAL A 1 300 ? -19.182 17.742 -3.358 1.00 35.06 300 VAL A N 1
ATOM 2462 C CA . VAL A 1 300 ? -19.622 16.456 -2.791 1.00 35.06 300 VAL A CA 1
ATOM 2463 C C . VAL A 1 300 ? -18.777 16.097 -1.548 1.00 35.06 300 VAL A C 1
ATOM 2465 O O . VAL A 1 300 ? -19.298 15.508 -0.608 1.00 35.06 300 VAL A O 1
ATOM 2468 N N . TYR A 1 301 ? -17.494 16.498 -1.496 1.00 35.81 301 TYR A N 1
ATOM 2469 C CA . TYR A 1 301 ? -16.531 16.132 -0.432 1.00 35.81 301 TYR A CA 1
ATOM 2470 C C . TYR A 1 301 ? -16.289 17.164 0.689 1.00 35.81 301 TYR A C 1
ATOM 2472 O O . TYR A 1 301 ? -15.619 16.839 1.670 1.00 35.81 301 TYR A O 1
ATOM 2480 N N . THR A 1 302 ? -16.783 18.399 0.598 1.00 26.98 302 THR A N 1
ATOM 2481 C CA . THR A 1 302 ? -16.773 19.339 1.720 1.00 26.98 302 THR A CA 1
ATOM 2482 C C . THR A 1 302 ? -17.990 19.031 2.552 1.00 26.98 302 THR A C 1
ATOM 2484 O O . THR A 1 302 ? -19.110 19.336 2.147 1.00 26.98 302 THR A O 1
ATOM 2487 N N . TYR A 1 303 ? -17.741 18.451 3.720 1.00 29.31 303 TYR A N 1
ATOM 2488 C CA . TYR A 1 303 ? -18.618 18.530 4.873 1.00 29.31 303 TYR A CA 1
ATOM 2489 C C . TYR A 1 303 ? -19.055 19.997 5.035 1.00 29.31 303 TYR A C 1
ATOM 2491 O O . TYR A 1 303 ? -18.359 20.807 5.646 1.00 29.31 303 TYR A O 1
ATOM 2499 N N . LYS A 1 304 ? -20.180 20.379 4.420 1.00 26.34 304 LYS A N 1
ATOM 2500 C CA . LYS A 1 304 ? -20.981 21.466 4.955 1.00 26.34 304 LYS A CA 1
ATOM 2501 C C . LYS A 1 304 ? -21.572 20.861 6.205 1.00 26.34 304 LYS A C 1
ATOM 2503 O O . LYS A 1 304 ? -22.462 20.020 6.128 1.00 26.34 304 LYS A O 1
ATOM 2508 N N . ASP A 1 305 ? -21.016 21.261 7.334 1.00 28.52 305 ASP A N 1
ATOM 2509 C CA . ASP A 1 305 ? -21.737 21.202 8.584 1.00 28.52 305 ASP A CA 1
ATOM 2510 C C . ASP A 1 305 ? -23.036 21.984 8.349 1.00 28.52 305 ASP A C 1
ATOM 2512 O O . ASP A 1 305 ? -23.055 23.213 8.349 1.00 28.52 305 ASP A O 1
ATOM 2516 N N . THR A 1 306 ? -24.119 21.288 8.005 1.00 30.05 306 THR A N 1
ATOM 2517 C CA . THR A 1 306 ? -25.460 21.869 7.979 1.00 30.05 306 THR A CA 1
ATOM 2518 C C . THR A 1 306 ? -25.943 21.949 9.421 1.00 30.05 306 THR A C 1
ATOM 2520 O O . THR A 1 306 ? -26.945 21.350 9.796 1.00 30.05 306 THR A O 1
ATOM 2523 N N . SER A 1 307 ? -25.205 22.696 10.241 1.00 28.70 307 SER A N 1
ATOM 2524 C CA . SER A 1 307 ? -25.681 23.259 11.501 1.00 28.70 307 SER A CA 1
ATOM 2525 C C . SER A 1 307 ? -26.429 24.583 11.269 1.00 28.70 307 SER A C 1
ATOM 2527 O O . SER A 1 307 ? -26.716 25.322 12.205 1.00 28.70 307 SER A O 1
ATOM 2529 N N . SER A 1 308 ? -26.837 24.862 10.028 1.00 34.78 308 SER A N 1
ATOM 2530 C CA . SER A 1 308 ? -27.830 25.885 9.716 1.00 34.78 308 SER A CA 1
ATOM 2531 C C . SER A 1 308 ? -28.587 25.522 8.439 1.00 34.78 308 SER A C 1
ATOM 2533 O O . SER A 1 308 ? -28.229 25.978 7.362 1.00 34.78 308 SER A O 1
ATOM 2535 N N . ASP A 1 309 ? -29.616 24.686 8.554 1.00 29.81 309 ASP A N 1
ATOM 2536 C CA . ASP A 1 309 ? -30.797 24.815 7.699 1.00 29.81 309 ASP A CA 1
ATOM 2537 C C . ASP A 1 309 ? -32.027 24.285 8.442 1.00 29.81 309 ASP A C 1
ATOM 2539 O O . ASP A 1 309 ? -32.298 23.091 8.578 1.00 29.81 309 ASP A O 1
ATOM 2543 N N . ILE A 1 310 ? -32.774 25.253 8.963 1.00 39.00 310 ILE A N 1
ATOM 2544 C CA . ILE A 1 310 ? -34.161 25.133 9.385 1.00 39.00 310 ILE A CA 1
ATOM 2545 C C . ILE A 1 310 ? -34.953 24.826 8.112 1.00 39.00 310 ILE A C 1
ATOM 2547 O O . ILE A 1 310 ? -35.342 25.748 7.409 1.00 39.00 310 ILE A O 1
ATOM 2551 N N . THR A 1 311 ? -35.095 23.548 7.750 1.00 34.84 311 THR A N 1
ATOM 2552 C CA . THR A 1 311 ? -36.194 22.970 6.941 1.00 34.84 311 THR A CA 1
ATOM 2553 C C . THR A 1 311 ? -35.882 21.514 6.572 1.00 34.84 311 THR A C 1
ATOM 2555 O O . THR A 1 311 ? -35.364 21.213 5.509 1.00 34.84 311 THR A O 1
ATOM 2558 N N . GLY A 1 312 ? -36.233 20.583 7.464 1.00 31.98 312 GLY A N 1
ATOM 2559 C CA . GLY A 1 312 ? -36.927 19.319 7.153 1.00 31.98 312 GLY A CA 1
ATOM 2560 C C . GLY A 1 312 ? -36.436 18.324 6.081 1.00 31.98 312 GLY A C 1
ATOM 2561 O O . GLY A 1 312 ? -37.117 17.316 5.907 1.00 31.98 312 GLY A O 1
ATOM 2562 N N . ALA A 1 313 ? -35.318 18.513 5.380 1.00 31.78 313 ALA A N 1
ATOM 2563 C CA . ALA A 1 313 ? -34.823 17.565 4.382 1.00 31.78 313 ALA A CA 1
ATOM 2564 C C . ALA A 1 313 ? -33.634 16.772 4.942 1.00 31.78 313 ALA A C 1
ATOM 2566 O O . ALA A 1 313 ? -32.528 17.288 5.084 1.00 31.78 313 ALA A O 1
ATOM 2567 N N . LYS A 1 314 ? -33.856 15.490 5.259 1.00 30.41 314 LYS A N 1
ATOM 2568 C CA . LYS A 1 314 ? -32.783 14.539 5.583 1.00 30.41 314 LYS A CA 1
ATOM 2569 C C . LYS A 1 314 ? -31.925 14.310 4.333 1.00 30.41 314 LYS A C 1
ATOM 2571 O O . LYS A 1 314 ? -32.240 13.447 3.518 1.00 30.41 314 LYS A O 1
ATOM 2576 N N . GLY A 1 315 ? -30.862 15.095 4.169 1.00 29.73 315 GLY A N 1
ATOM 2577 C CA . GLY A 1 315 ? -29.819 14.814 3.187 1.00 29.73 315 GLY A CA 1
ATOM 2578 C C . GLY A 1 315 ? -29.128 13.495 3.535 1.00 29.73 315 GLY A C 1
ATOM 2579 O O . GLY A 1 315 ? -28.687 13.309 4.668 1.00 29.73 315 GLY A O 1
ATOM 2580 N N . ASN A 1 316 ? -29.062 12.564 2.582 1.00 35.44 316 ASN A N 1
ATOM 2581 C CA . ASN A 1 316 ? -28.286 11.334 2.728 1.00 35.44 316 ASN A CA 1
ATOM 2582 C C . ASN A 1 316 ? -26.809 11.700 2.927 1.00 35.44 316 ASN A C 1
ATOM 2584 O O . ASN A 1 316 ? -26.145 12.157 1.999 1.00 35.44 316 ASN A O 1
ATOM 2588 N N . VAL A 1 317 ? -26.303 11.508 4.144 1.00 36.25 317 VAL A N 1
ATOM 2589 C CA . VAL A 1 317 ? -24.887 11.684 4.473 1.00 36.25 317 VAL A CA 1
ATOM 2590 C C . VAL A 1 317 ? -24.103 10.568 3.782 1.00 36.25 317 VAL A C 1
ATOM 2592 O O . VAL A 1 317 ? -24.232 9.404 4.157 1.00 36.25 317 VAL A O 1
ATOM 2595 N N . GLN A 1 318 ? -23.310 10.907 2.761 1.00 40.25 318 GLN A N 1
ATOM 2596 C CA . GLN A 1 318 ? -22.395 9.952 2.132 1.00 40.25 318 GLN A CA 1
ATOM 2597 C C . GLN A 1 318 ? -21.327 9.511 3.139 1.00 40.25 318 GLN A C 1
ATOM 2599 O O . GLN A 1 318 ? -20.650 10.328 3.763 1.00 40.25 318 GLN A O 1
ATOM 2604 N N . THR A 1 319 ? -21.172 8.203 3.299 1.00 47.22 319 THR A N 1
ATOM 2605 C CA . THR A 1 319 ? -20.194 7.596 4.200 1.00 47.22 319 THR A CA 1
ATOM 2606 C C . THR A 1 319 ? -18.852 7.386 3.495 1.00 47.22 319 THR A C 1
ATOM 2608 O O . THR A 1 319 ? -18.775 7.277 2.274 1.00 47.22 319 THR A O 1
ATOM 2611 N N . ILE A 1 320 ? -17.763 7.233 4.259 1.00 48.12 320 ILE A N 1
ATOM 2612 C CA . ILE A 1 320 ? -16.440 6.848 3.719 1.00 48.12 320 ILE A CA 1
ATOM 2613 C C . ILE A 1 320 ? -16.525 5.551 2.892 1.00 48.12 320 ILE A C 1
ATOM 2615 O O . ILE A 1 320 ? -15.782 5.381 1.925 1.00 48.12 320 ILE A O 1
ATOM 2619 N N . LYS A 1 321 ? -17.444 4.647 3.253 1.00 52.31 321 LYS A N 1
ATOM 2620 C CA . LYS A 1 321 ? -17.711 3.417 2.505 1.00 52.31 321 LYS A CA 1
ATOM 2621 C C . LYS A 1 321 ? -18.214 3.737 1.094 1.00 52.31 321 LYS A C 1
ATOM 2623 O O . LYS A 1 321 ? -17.687 3.173 0.143 1.00 52.31 321 LYS A O 1
ATOM 2628 N N . ASP A 1 322 ? -19.129 4.692 0.953 1.00 52.12 322 ASP A N 1
ATOM 2629 C CA . ASP A 1 322 ? -19.668 5.127 -0.345 1.00 52.12 322 ASP A CA 1
ATOM 2630 C C . ASP A 1 322 ? -18.584 5.761 -1.232 1.00 52.12 322 ASP A C 1
ATOM 2632 O O . ASP A 1 322 ? -18.573 5.575 -2.450 1.00 52.12 322 ASP A O 1
ATOM 2636 N N . LEU A 1 323 ? -17.601 6.432 -0.622 1.00 57.34 323 LEU A N 1
ATOM 2637 C CA . LEU A 1 323 ? -16.456 7.000 -1.341 1.00 57.34 323 LEU A CA 1
ATOM 2638 C C . LEU A 1 323 ? -15.503 5.929 -1.875 1.00 57.34 323 LEU A C 1
ATOM 2640 O O . LEU A 1 323 ? -15.021 6.029 -3.004 1.00 57.34 323 LEU A O 1
ATOM 2644 N N . VAL A 1 324 ? -15.238 4.891 -1.080 1.00 57.56 324 VAL A N 1
ATOM 2645 C CA . VAL A 1 324 ? -14.435 3.746 -1.526 1.00 57.56 324 VAL A CA 1
ATOM 2646 C C . VAL A 1 324 ? -15.165 2.982 -2.631 1.00 57.56 324 VAL A C 1
ATOM 2648 O O . VAL A 1 324 ? -14.546 2.625 -3.627 1.00 57.56 324 VAL A O 1
ATOM 2651 N N . ILE A 1 325 ? -16.479 2.790 -2.497 1.00 60.78 325 ILE A N 1
ATOM 2652 C CA . ILE A 1 325 ? -17.332 2.167 -3.519 1.00 60.78 325 ILE A CA 1
ATOM 2653 C C . ILE A 1 325 ? -17.273 2.955 -4.838 1.00 60.78 325 ILE A C 1
ATOM 2655 O O . ILE A 1 325 ? -17.090 2.365 -5.904 1.00 60.78 325 ILE A O 1
ATOM 2659 N N . THR A 1 326 ? -17.351 4.285 -4.766 1.00 61.44 326 THR A N 1
ATOM 2660 C CA . THR A 1 326 ? -17.286 5.163 -5.942 1.00 61.44 326 THR A CA 1
ATOM 2661 C C . THR A 1 326 ? -15.922 5.091 -6.629 1.00 61.44 326 THR A C 1
ATOM 2663 O O . THR A 1 326 ? -15.877 4.917 -7.843 1.00 61.44 326 THR A O 1
ATOM 2666 N N . ASP A 1 327 ? -14.808 5.150 -5.881 1.00 68.00 327 ASP A N 1
ATOM 2667 C CA . ASP A 1 327 ? -13.467 4.957 -6.464 1.00 68.00 327 ASP A CA 1
ATOM 2668 C C . ASP A 1 327 ? -13.352 3.599 -7.142 1.00 68.00 327 ASP A C 1
ATOM 2670 O O . ASP A 1 327 ? -12.860 3.521 -8.257 1.00 68.00 327 ASP A O 1
ATOM 2674 N N . LEU A 1 328 ? -13.802 2.525 -6.489 1.00 62.12 328 LEU A N 1
ATOM 2675 C CA . LEU A 1 328 ? -13.691 1.179 -7.045 1.00 62.12 328 LEU A CA 1
ATOM 2676 C C . LEU A 1 328 ? -14.499 1.033 -8.338 1.00 62.12 328 LEU A C 1
ATOM 2678 O O . LEU A 1 328 ? -14.023 0.395 -9.274 1.00 62.12 328 LEU A O 1
ATOM 2682 N N . THR A 1 329 ? -15.662 1.679 -8.414 1.00 62.56 329 THR A N 1
ATOM 2683 C CA . THR A 1 329 ? -16.502 1.715 -9.619 1.00 62.56 329 THR A CA 1
ATOM 2684 C C . THR A 1 329 ? -15.828 2.526 -10.730 1.00 62.56 329 THR A C 1
ATOM 2686 O O . THR A 1 329 ? -15.609 2.027 -11.831 1.00 62.56 329 THR A O 1
ATOM 2689 N N . VAL A 1 330 ? -15.366 3.742 -10.423 1.00 64.81 330 VAL A N 1
ATOM 2690 C CA . VAL A 1 330 ? -14.644 4.603 -11.374 1.00 64.81 330 VAL A CA 1
ATOM 2691 C C . VAL A 1 330 ? -13.337 3.959 -11.838 1.00 64.81 330 VAL A C 1
ATOM 2693 O O . VAL A 1 330 ? -12.980 4.036 -13.008 1.00 64.81 330 VAL A O 1
ATOM 2696 N N . ALA A 1 331 ? -12.602 3.310 -10.943 1.00 65.00 331 ALA A N 1
ATOM 2697 C CA . ALA A 1 331 ? -11.354 2.636 -11.253 1.00 65.00 331 ALA A CA 1
ATOM 2698 C C . ALA A 1 331 ? -11.579 1.365 -12.077 1.00 65.00 331 ALA A C 1
ATOM 2700 O O . ALA A 1 331 ? -10.704 1.000 -12.860 1.00 65.00 331 ALA A O 1
ATOM 2701 N N . HIS A 1 332 ? -12.723 0.696 -11.943 1.00 60.31 332 HIS A N 1
ATOM 2702 C CA . HIS A 1 332 ? -13.074 -0.411 -12.825 1.00 60.31 332 HIS A CA 1
ATOM 2703 C C . HIS A 1 332 ? -13.173 0.069 -14.284 1.00 60.31 332 HIS A C 1
ATOM 2705 O O . HIS A 1 332 ? -12.551 -0.532 -15.166 1.00 60.31 332 HIS A O 1
ATOM 2711 N N . ASP A 1 333 ? -13.827 1.212 -14.506 1.00 57.25 333 ASP A N 1
ATOM 2712 C CA . ASP A 1 333 ? -14.170 1.691 -15.850 1.00 57.25 333 ASP A CA 1
ATOM 2713 C C . ASP A 1 333 ? -13.116 2.634 -16.464 1.00 57.25 333 ASP A C 1
ATOM 2715 O O . ASP A 1 333 ? -12.882 2.615 -17.672 1.00 57.25 333 ASP A O 1
ATOM 2719 N N . LEU A 1 334 ? -12.420 3.435 -15.647 1.00 60.41 334 LEU A N 1
ATOM 2720 C CA . LEU A 1 334 ? -11.526 4.515 -16.096 1.00 60.41 334 LEU A CA 1
ATOM 2721 C C . LEU A 1 334 ? -10.042 4.311 -15.739 1.00 60.41 334 LEU A C 1
ATOM 2723 O O . LEU A 1 334 ? -9.225 5.191 -16.039 1.00 60.41 334 LEU A O 1
ATOM 2727 N N . LYS A 1 335 ? -9.641 3.162 -15.160 1.00 65.50 335 LYS A N 1
ATOM 2728 C CA . LYS A 1 335 ? -8.242 2.904 -14.725 1.00 65.50 335 LYS A CA 1
ATOM 2729 C C . LYS A 1 335 ? -7.187 3.233 -15.782 1.00 65.50 335 LYS A C 1
ATOM 2731 O O . LYS A 1 335 ? -6.167 3.847 -15.474 1.00 65.50 335 LYS A O 1
ATOM 2736 N N . GLY A 1 336 ? -7.430 2.847 -17.035 1.00 59.41 336 GLY A N 1
ATOM 2737 C CA . GLY A 1 336 ? -6.478 3.068 -18.126 1.00 59.41 336 GLY A CA 1
ATOM 2738 C C . GLY A 1 336 ? -6.316 4.544 -18.499 1.00 59.41 336 GLY A C 1
ATOM 2739 O O . GLY A 1 336 ? -5.222 4.967 -18.860 1.00 59.41 336 GLY A O 1
ATOM 2740 N N . ILE A 1 337 ? -7.383 5.339 -18.390 1.00 64.44 337 ILE A N 1
ATOM 2741 C CA . ILE A 1 337 ? -7.361 6.770 -18.716 1.00 64.44 337 ILE A CA 1
ATOM 2742 C C . ILE A 1 337 ? -6.664 7.538 -17.592 1.00 64.44 337 ILE A C 1
ATOM 2744 O O . ILE A 1 337 ? -5.769 8.336 -17.861 1.00 64.44 337 ILE A O 1
ATOM 2748 N N . MET A 1 338 ? -7.001 7.249 -16.333 1.00 67.56 338 MET A N 1
ATOM 2749 C CA . MET A 1 338 ? -6.420 7.943 -15.179 1.00 67.56 338 MET A CA 1
ATOM 2750 C C . MET A 1 338 ? -4.911 7.722 -15.059 1.00 67.56 338 MET A C 1
ATOM 2752 O O . MET A 1 338 ? -4.165 8.687 -14.898 1.00 67.56 338 MET A O 1
ATOM 2756 N N . ALA A 1 339 ? -4.438 6.483 -15.218 1.00 67.19 339 ALA A N 1
ATOM 2757 C CA . ALA A 1 339 ? -3.003 6.198 -15.210 1.00 67.19 339 ALA A CA 1
ATOM 2758 C C . ALA A 1 339 ? -2.261 6.935 -16.337 1.00 67.19 339 ALA A C 1
ATOM 2760 O O . ALA A 1 339 ? -1.227 7.558 -16.098 1.00 67.19 339 ALA A O 1
ATOM 2761 N N . LYS A 1 340 ? -2.835 6.959 -17.550 1.00 68.25 340 LYS A N 1
ATOM 2762 C CA . LYS A 1 340 ? -2.275 7.706 -18.686 1.00 68.25 340 LYS A CA 1
ATOM 2763 C C . LYS A 1 340 ? -2.218 9.209 -18.429 1.00 68.25 340 LYS A C 1
ATOM 2765 O O . LYS A 1 340 ? -1.221 9.825 -18.789 1.00 68.25 340 LYS A O 1
ATOM 2770 N N . VAL A 1 341 ? -3.248 9.804 -17.823 1.00 69.19 341 VAL A N 1
ATOM 2771 C CA . VAL A 1 341 ? -3.256 11.236 -17.475 1.00 69.19 341 VAL A CA 1
ATOM 2772 C C . VAL A 1 341 ? -2.145 11.544 -16.474 1.00 69.19 341 VAL A C 1
ATOM 2774 O O . VAL A 1 341 ? -1.340 12.438 -16.720 1.00 69.19 341 VAL A O 1
ATOM 2777 N N . VAL A 1 342 ? -2.034 10.764 -15.395 1.00 70.31 342 VAL A N 1
ATOM 2778 C CA . VAL A 1 342 ? -0.977 10.933 -14.383 1.00 70.31 342 VAL A CA 1
ATOM 2779 C C . VAL A 1 342 ? 0.412 10.784 -15.006 1.00 70.31 342 VAL A C 1
ATOM 2781 O O . VAL A 1 342 ? 1.279 11.629 -14.785 1.00 70.31 342 VAL A O 1
ATOM 2784 N N . TYR A 1 343 ? 0.620 9.757 -15.832 1.00 68.06 343 TYR A N 1
ATOM 2785 C CA . TYR A 1 343 ? 1.895 9.538 -16.509 1.00 68.06 343 TYR A CA 1
ATOM 2786 C C . TYR A 1 343 ? 2.222 10.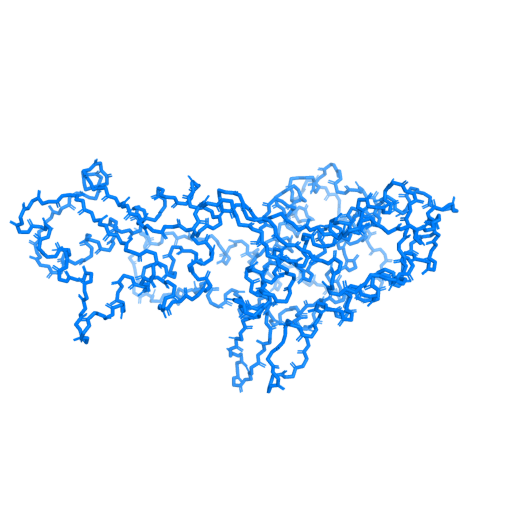644 -17.524 1.00 68.06 343 TYR A C 1
ATOM 2788 O O . TYR A 1 343 ? 3.355 11.121 -17.564 1.00 68.06 343 TYR A O 1
ATOM 2796 N N . LYS A 1 344 ? 1.239 11.127 -18.301 1.00 70.06 344 LYS A N 1
ATOM 2797 C CA . LYS A 1 344 ? 1.414 12.282 -19.200 1.00 70.06 344 LYS A CA 1
ATOM 2798 C C . LYS A 1 344 ? 1.806 13.538 -18.420 1.00 70.06 344 LYS A C 1
ATOM 2800 O O . LYS A 1 344 ? 2.725 14.232 -18.848 1.00 70.06 344 LYS A O 1
ATOM 2805 N N . ILE A 1 345 ? 1.178 13.804 -17.271 1.00 67.75 345 ILE A N 1
ATOM 2806 C CA . ILE A 1 345 ? 1.549 14.930 -16.401 1.00 67.75 345 ILE A CA 1
ATOM 2807 C C . ILE A 1 345 ? 3.018 14.788 -15.969 1.00 67.75 345 ILE A C 1
ATOM 2809 O O . ILE A 1 345 ? 3.808 15.696 -16.215 1.00 67.75 345 ILE A O 1
ATOM 2813 N N . ILE A 1 346 ? 3.433 13.621 -15.458 1.00 69.00 346 ILE A N 1
ATOM 2814 C CA . ILE A 1 346 ? 4.845 13.346 -15.112 1.00 69.00 346 ILE A CA 1
ATOM 2815 C C . ILE A 1 346 ? 5.775 13.582 -16.297 1.00 69.00 346 ILE A C 1
ATOM 2817 O O . ILE A 1 346 ? 6.833 14.188 -16.143 1.00 69.00 346 ILE A O 1
ATOM 2821 N N . LYS A 1 347 ? 5.403 13.110 -17.485 1.00 66.69 347 LYS A N 1
ATOM 2822 C CA . LYS A 1 347 ? 6.255 13.218 -18.665 1.00 66.69 347 LYS A CA 1
ATOM 2823 C C . LYS A 1 347 ? 6.473 14.670 -19.091 1.00 66.69 347 LYS A C 1
ATOM 2825 O O . LYS A 1 347 ? 7.606 15.035 -19.416 1.00 66.69 347 LYS A O 1
ATOM 2830 N N . ILE A 1 348 ? 5.403 15.466 -19.074 1.00 65.75 348 ILE A N 1
ATOM 2831 C CA . ILE A 1 348 ? 5.373 16.850 -19.566 1.00 65.75 348 ILE A CA 1
ATOM 2832 C C . ILE A 1 348 ? 6.002 17.811 -18.561 1.00 65.75 348 ILE A C 1
ATOM 2834 O O . ILE A 1 348 ? 6.812 18.648 -18.944 1.00 65.75 348 ILE A O 1
ATOM 2838 N N . ASN A 1 349 ? 5.630 17.708 -17.285 1.00 64.06 349 ASN A N 1
ATOM 2839 C CA . ASN A 1 349 ? 6.016 18.697 -16.282 1.00 64.06 349 ASN A CA 1
ATOM 2840 C C . ASN A 1 349 ? 6.694 18.102 -15.053 1.00 64.06 349 ASN A C 1
ATOM 2842 O O . ASN A 1 349 ? 7.010 18.858 -14.148 1.00 64.06 349 ASN A O 1
ATOM 2846 N N . ASN A 1 350 ? 6.915 16.785 -14.984 1.00 65.12 350 ASN A N 1
ATOM 2847 C CA . ASN A 1 350 ? 7.514 16.120 -13.822 1.00 65.12 350 ASN A CA 1
ATOM 2848 C C . ASN A 1 350 ? 6.753 16.379 -12.504 1.00 65.12 350 ASN A C 1
ATOM 2850 O O . ASN A 1 350 ? 7.314 16.263 -11.413 1.00 65.12 350 ASN A O 1
ATOM 2854 N N . PHE A 1 351 ? 5.461 16.713 -12.587 1.00 64.62 351 PHE A N 1
ATOM 2855 C CA . PHE A 1 351 ? 4.676 17.260 -11.480 1.00 64.62 351 PHE A CA 1
ATOM 2856 C C . PHE A 1 351 ? 5.280 18.531 -10.847 1.00 64.62 351 PHE A C 1
ATOM 2858 O O . PHE A 1 351 ? 4.957 18.870 -9.713 1.00 64.62 351 PHE A O 1
ATOM 2865 N N . ASP A 1 352 ? 6.129 19.263 -11.562 1.00 59.25 352 ASP A N 1
ATOM 2866 C CA . ASP A 1 352 ? 6.641 20.566 -11.155 1.00 59.25 352 ASP A CA 1
ATOM 2867 C C . ASP A 1 352 ? 5.619 21.674 -11.478 1.00 59.25 352 ASP A C 1
ATOM 2869 O O . ASP A 1 352 ? 4.650 21.492 -12.223 1.00 59.25 352 ASP A O 1
ATOM 2873 N N . GLY A 1 353 ? 5.782 22.839 -10.846 1.00 67.44 353 GLY A N 1
ATOM 2874 C CA . GLY A 1 353 ? 4.851 23.958 -10.997 1.00 67.44 353 GLY A CA 1
ATOM 2875 C C . GLY A 1 353 ? 3.463 23.665 -10.414 1.00 67.44 353 GLY A C 1
ATOM 2876 O O . GLY A 1 353 ? 3.333 23.354 -9.224 1.00 67.44 353 GLY A O 1
ATOM 2877 N N . LEU A 1 354 ? 2.428 23.788 -11.253 1.00 62.62 354 LEU A N 1
ATOM 2878 C CA . LEU A 1 354 ? 1.008 23.809 -10.864 1.00 62.62 354 LEU A CA 1
ATOM 2879 C C . LEU A 1 354 ? 0.534 22.534 -10.153 1.00 62.62 354 LEU A C 1
ATOM 2881 O O . LEU A 1 354 ? -0.298 22.603 -9.252 1.00 62.62 354 LEU A O 1
ATOM 2885 N N . PHE A 1 355 ? 1.090 21.374 -10.504 1.00 69.75 355 PHE A N 1
ATOM 2886 C CA . PHE A 1 355 ? 0.679 20.096 -9.918 1.00 69.75 355 PHE A CA 1
ATOM 2887 C C . PHE A 1 355 ? 1.575 19.637 -8.753 1.00 69.75 355 PHE A C 1
ATOM 2889 O O . PHE A 1 355 ? 1.344 18.574 -8.174 1.00 69.75 355 PHE A O 1
ATOM 2896 N N . SER A 1 356 ? 2.568 20.441 -8.355 1.00 70.50 356 SER A N 1
ATOM 2897 C CA . SER A 1 356 ? 3.568 20.048 -7.349 1.00 70.50 356 SER A CA 1
ATOM 2898 C C . SER A 1 356 ? 3.001 19.834 -5.953 1.00 70.50 356 SER A C 1
ATOM 2900 O O . SER A 1 356 ? 3.488 18.979 -5.212 1.00 70.50 356 SER A O 1
ATOM 2902 N N . SER A 1 357 ? 1.982 20.602 -5.566 1.00 69.25 357 SER A N 1
ATOM 2903 C CA . SER A 1 357 ? 1.291 20.408 -4.288 1.00 69.25 357 SER A CA 1
ATOM 2904 C C . SER A 1 357 ? 0.471 19.118 -4.310 1.00 69.25 357 SER A C 1
ATOM 2906 O O . SER A 1 357 ? 0.606 18.295 -3.406 1.00 69.25 357 SER A O 1
ATOM 2908 N N . VAL A 1 358 ? -0.287 18.894 -5.389 1.00 71.00 358 VAL A N 1
ATOM 2909 C CA . VAL A 1 358 ? -1.112 17.693 -5.577 1.00 71.00 358 VAL A CA 1
ATOM 2910 C C . VAL A 1 358 ? -0.254 16.430 -5.527 1.00 71.00 358 VAL A C 1
ATOM 2912 O O . VAL A 1 358 ? -0.563 15.497 -4.786 1.00 71.00 358 VAL A O 1
ATOM 2915 N N . TRP A 1 359 ? 0.868 16.424 -6.249 1.00 78.56 359 TRP A N 1
ATOM 2916 C CA . TRP A 1 359 ? 1.776 15.283 -6.278 1.00 78.56 359 TRP A CA 1
ATOM 2917 C C . TRP A 1 359 ? 2.450 15.019 -4.936 1.00 78.56 359 TRP A C 1
ATOM 2919 O O . TRP A 1 359 ? 2.514 13.872 -4.503 1.00 78.56 359 TRP A O 1
ATOM 2929 N N . ARG A 1 360 ? 2.913 16.064 -4.235 1.00 74.69 360 ARG A N 1
ATOM 2930 C CA . ARG A 1 360 ? 3.505 15.908 -2.897 1.00 74.69 360 ARG A CA 1
ATOM 2931 C C . ARG A 1 360 ? 2.515 15.291 -1.915 1.00 74.69 360 ARG A C 1
ATOM 2933 O O . ARG A 1 360 ? 2.884 14.361 -1.203 1.00 74.69 360 ARG A O 1
ATOM 2940 N N . THR A 1 361 ? 1.268 15.756 -1.922 1.00 71.50 361 THR A N 1
ATOM 2941 C CA . THR A 1 361 ? 0.201 15.196 -1.084 1.00 71.50 361 THR A CA 1
ATOM 2942 C C . THR A 1 361 ? -0.073 13.737 -1.436 1.00 71.50 361 THR A C 1
ATOM 2944 O O . THR A 1 361 ? -0.142 12.893 -0.546 1.00 71.50 361 THR A O 1
ATOM 2947 N N . PHE A 1 362 ? -0.169 13.410 -2.726 1.00 78.31 362 PHE A N 1
ATOM 2948 C CA . PHE A 1 362 ? -0.403 12.044 -3.190 1.00 78.31 362 PHE A CA 1
ATOM 2949 C C . PHE A 1 362 ? 0.736 11.081 -2.816 1.00 78.31 362 PHE A C 1
ATOM 2951 O O . PHE A 1 362 ? 0.487 9.984 -2.315 1.00 78.31 362 PHE A O 1
ATOM 2958 N N . VAL A 1 363 ? 1.992 11.495 -3.002 1.00 76.38 363 VAL A N 1
ATOM 2959 C CA . VAL A 1 363 ? 3.161 10.683 -2.636 1.00 76.38 363 VAL A CA 1
ATOM 2960 C C . VAL A 1 363 ? 3.221 10.461 -1.125 1.00 76.38 363 VAL A C 1
ATOM 2962 O O . VAL A 1 363 ? 3.509 9.344 -0.705 1.00 76.38 363 VAL A O 1
ATOM 2965 N N . ALA A 1 364 ? 2.902 11.483 -0.325 1.00 67.12 364 ALA A N 1
ATOM 2966 C CA . ALA A 1 364 ? 2.936 11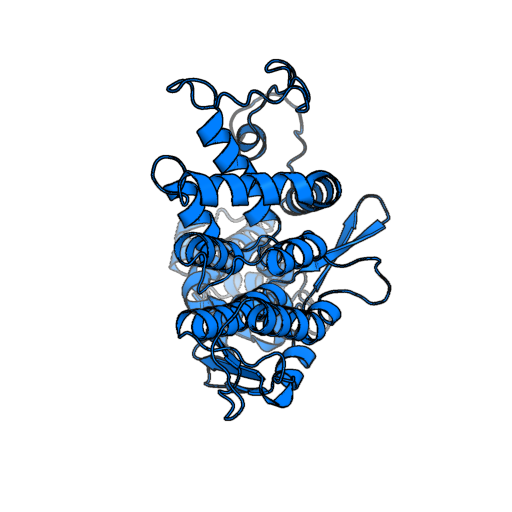.423 1.137 1.00 67.12 364 ALA A CA 1
ATOM 2967 C C . ALA A 1 364 ? 1.768 10.648 1.782 1.00 67.12 364 ALA A C 1
ATOM 2969 O O . ALA A 1 364 ? 1.833 10.364 2.978 1.00 67.12 364 ALA A O 1
ATOM 2970 N N . SER A 1 365 ? 0.712 10.333 1.025 1.00 64.00 365 SER A N 1
ATOM 2971 C CA . SER A 1 365 ? -0.497 9.660 1.525 1.00 64.00 365 SER A CA 1
ATOM 2972 C C . SER A 1 365 ? -0.496 8.164 1.194 1.00 64.00 365 SER A C 1
ATOM 2974 O O . SER A 1 365 ? -0.127 7.801 0.076 1.00 64.00 365 SER A O 1
ATOM 2976 N N . ASP A 1 366 ? -0.966 7.313 2.114 1.00 54.53 366 ASP A N 1
ATOM 2977 C CA . ASP A 1 366 ? -1.040 5.841 1.963 1.00 54.53 366 ASP A CA 1
ATOM 2978 C C . ASP A 1 366 ? -2.464 5.267 1.924 1.00 54.53 366 ASP A C 1
ATOM 2980 O O . ASP A 1 366 ? -3.329 5.705 2.716 1.00 54.53 366 ASP A O 1
#

pLDDT: mean 76.24, std 19.79, range [26.34, 98.31]

Sequence (366 aa):
MLRDGFMKFLKEYLLDGKPYFRDQVELMHLKVTSHLIICYGWIKTYDKELAVSICSNYFRAAEDLKLCFCDYFHSIIQENSVDTDIVELSTKIKLKICCLPLHKRFMSFEEFAAENCMYIVYELEGRFVNSTSYVGRLMALGYLDCILKTHKSGYSWYGEFGKSHMSVKIVKGIMIFKIKTLATMVKLNRDNGIADFDKYKEILFPLSKRHDVEGYPAYFDQFVKDFLAMPDPIESPVEFEKFQKYMGAHLFAKAPLVRSGLVTNTYQVCCWPVYPPLDFEDDELPKWDRRQMGAAMYQVYTYKDTSSDITGAKGNVQTIKDLVITDLTVAHDLKGIMAKVVYKIIKINNFDGLFSSVWRTFVASD